Protein AF-0000000076540277 (afdb_homodimer)

Sequence (190 aa):
MCHLIPFIFDKIHKQYFSSHFLFQVKIKLPNTNPSEIKIDIQEMILDLRTPDKKLLITLPHPVECNSAKAFYILETETLEVTTTLKRELDFINFFMCHLIPFIFDKIHK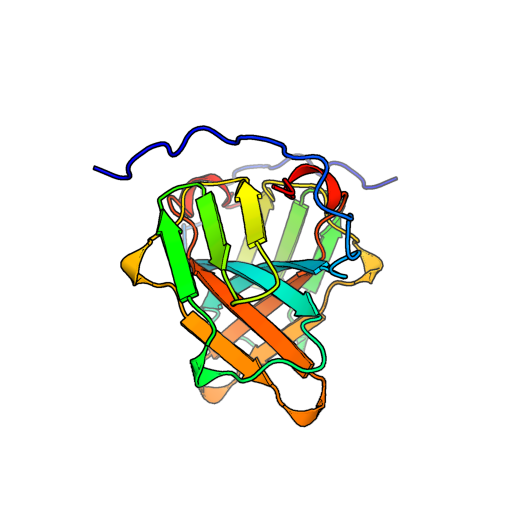QYFSSHFLFQVKIKLPNTNPSEIKIDIQEMILDLRTPDKKLLITLPHPVECNSAKAFYILETETLEVTTTLKRELDFINFF

Structure (mmCIF, N/CA/C/O backbone):
data_AF-0000000076540277-model_v1
#
loop_
_entity.id
_entity.type
_entity.pdbx_description
1 polymer 'PIH1D1/2/3 CS-like domain-containing protein'
#
loop_
_atom_site.group_PDB
_atom_site.id
_atom_site.type_symbol
_atom_site.label_atom_id
_atom_site.label_alt_id
_atom_site.label_comp_id
_atom_site.label_asym_id
_atom_site.label_entity_id
_atom_site.label_seq_id
_atom_site.pdbx_PDB_ins_code
_atom_site.Cartn_x
_atom_site.Cartn_y
_atom_site.Cartn_z
_atom_site.occupancy
_atom_site.B_iso_or_equiv
_atom_site.auth_seq_id
_atom_site.auth_comp_id
_atom_site.auth_asym_id
_atom_site.auth_atom_id
_atom_site.pdbx_PDB_model_num
ATOM 1 N N . MET A 1 1 ? -19.125 14.219 -5.656 1 25.14 1 MET A N 1
ATOM 2 C CA . MET A 1 1 ? -18.156 15.023 -6.406 1 25.14 1 MET A CA 1
ATOM 3 C C . MET A 1 1 ? -16.984 15.422 -5.527 1 25.14 1 MET A C 1
ATOM 5 O O . MET A 1 1 ? -17.172 15.938 -4.422 1 25.14 1 MET A O 1
ATOM 9 N N . CYS A 1 2 ? -15.945 14.578 -5.758 1 32.12 2 CYS A N 1
ATOM 10 C CA . CYS A 1 2 ? -14.703 14.789 -5.023 1 32.12 2 CYS A CA 1
ATOM 11 C C . CYS A 1 2 ? -14.117 16.156 -5.324 1 32.12 2 CYS A C 1
ATOM 13 O O . CYS A 1 2 ? -14 16.547 -6.488 1 32.12 2 CYS A O 1
ATOM 15 N N . HIS A 1 3 ? -14.43 17.234 -4.629 1 33.19 3 HIS A N 1
ATOM 16 C CA . HIS A 1 3 ? -14.062 18.641 -4.75 1 33.19 3 HIS A CA 1
ATOM 17 C C . HIS A 1 3 ? -12.547 18.797 -4.809 1 33.19 3 HIS A C 1
ATOM 19 O O . HIS A 1 3 ? -11.812 18.141 -4.066 1 33.19 3 HIS A O 1
ATOM 25 N N . LEU A 1 4 ? -12.008 19.391 -5.93 1 31.44 4 LEU A N 1
ATOM 26 C CA . LEU A 1 4 ? -10.617 19.719 -6.242 1 31.44 4 LEU A CA 1
ATOM 27 C C . LEU A 1 4 ? -10.125 20.875 -5.383 1 31.44 4 LEU A C 1
ATOM 29 O O . LEU A 1 4 ? -10.719 21.969 -5.395 1 31.44 4 LEU A O 1
ATOM 33 N N . ILE A 1 5 ? -9.828 20.859 -4.289 1 35.31 5 ILE A N 1
ATOM 34 C CA . ILE A 1 5 ? -9.297 21.969 -3.521 1 35.31 5 ILE A CA 1
ATOM 35 C C . ILE A 1 5 ? -7.992 22.453 -4.145 1 35.31 5 ILE A C 1
ATOM 37 O O . ILE A 1 5 ? -7.117 21.641 -4.465 1 35.31 5 ILE A O 1
ATOM 41 N N . PRO A 1 6 ? -7.93 23.734 -4.629 1 35.78 6 PRO A N 1
ATOM 42 C CA . PRO A 1 6 ? -6.719 24.406 -5.117 1 35.78 6 PRO A CA 1
ATOM 43 C C . PRO A 1 6 ? -5.559 24.312 -4.129 1 35.78 6 PRO A C 1
ATOM 45 O O . PRO A 1 6 ? -5.766 24.422 -2.918 1 35.78 6 PRO A O 1
ATOM 48 N N . PHE A 1 7 ? -4.543 23.688 -4.539 1 34.88 7 PHE A N 1
ATOM 49 C CA . PHE A 1 7 ? -3.322 23.375 -3.807 1 34.88 7 PHE A CA 1
ATOM 50 C C . PHE A 1 7 ? -2.537 24.656 -3.512 1 34.88 7 PHE A C 1
ATOM 52 O O . PHE A 1 7 ? -2.111 25.359 -4.434 1 34.88 7 PHE A O 1
ATOM 59 N N . ILE A 1 8 ? -3.02 25.594 -2.805 1 34.97 8 ILE A N 1
ATOM 60 C CA . ILE A 1 8 ? -2.123 26.672 -2.408 1 34.97 8 ILE A CA 1
ATOM 61 C C . ILE A 1 8 ? -0.894 26.094 -1.71 1 34.97 8 ILE A C 1
ATOM 63 O O . ILE A 1 8 ? -1.011 25.453 -0.663 1 34.97 8 ILE A O 1
ATOM 67 N N . PHE A 1 9 ? 0.167 25.891 -2.488 1 37.38 9 PHE A N 1
ATOM 68 C CA . PHE A 1 9 ? 1.508 25.531 -2.043 1 37.38 9 PHE A CA 1
ATOM 69 C C . PHE A 1 9 ? 2.018 26.531 -1.003 1 37.38 9 PHE A C 1
ATOM 71 O O . PHE A 1 9 ? 2.539 27.594 -1.352 1 37.38 9 PHE A O 1
ATOM 78 N N . ASP A 1 10 ? 1.232 27.062 -0.129 1 36.84 10 ASP A N 1
ATOM 79 C CA . ASP A 1 10 ? 1.96 27.953 0.771 1 36.84 10 ASP A CA 1
ATOM 80 C C . ASP A 1 10 ? 3.219 27.281 1.312 1 36.84 10 ASP A C 1
ATOM 82 O O . ASP A 1 10 ? 3.262 26.047 1.452 1 36.84 10 ASP A O 1
ATOM 86 N N . LYS A 1 11 ? 4.395 27.922 1.159 1 37.25 11 LYS A N 1
ATOM 87 C CA . LYS A 1 11 ? 5.73 27.719 1.719 1 37.25 11 LYS A CA 1
ATOM 88 C C . LYS A 1 11 ? 5.652 27.094 3.104 1 37.25 11 LYS A C 1
ATOM 90 O O . LYS A 1 11 ? 5.695 27.781 4.117 1 37.25 11 LYS A O 1
ATOM 95 N N . ILE A 1 12 ? 4.508 26.625 3.457 1 41.4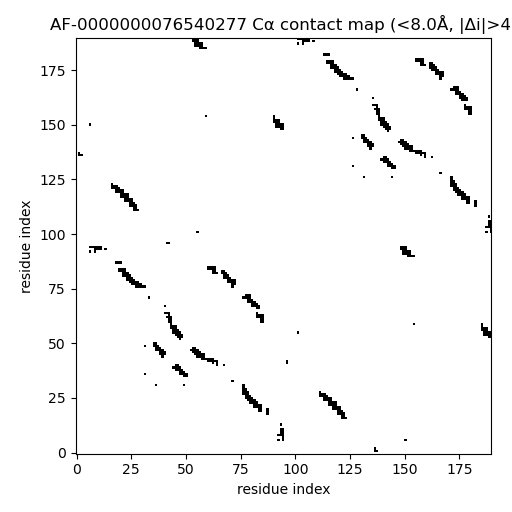7 12 ILE A N 1
ATOM 96 C CA . ILE A 1 12 ? 4.508 26.188 4.848 1 41.47 12 ILE A CA 1
ATOM 97 C C . ILE A 1 12 ? 5.738 25.312 5.113 1 41.47 12 ILE A C 1
ATOM 99 O O . ILE A 1 12 ? 6.215 24.609 4.223 1 41.47 12 ILE A O 1
ATOM 103 N N . HIS A 1 13 ? 6.477 25.828 6.07 1 44.38 13 HIS A N 1
ATOM 104 C CA . HIS A 1 13 ? 7.594 25.156 6.727 1 44.38 13 HIS A CA 1
ATOM 105 C C . HIS A 1 13 ? 7.465 23.641 6.617 1 44.38 13 HIS A C 1
ATOM 107 O O . HIS A 1 13 ? 6.391 23.094 6.867 1 44.38 13 HIS A O 1
ATOM 113 N N . LYS A 1 14 ? 8 23.047 5.523 1 46.25 14 LYS A N 1
ATOM 114 C CA . LYS A 1 14 ? 8.297 21.641 5.234 1 46.25 14 LYS A CA 1
ATOM 115 C C . LYS A 1 14 ? 8.406 20.828 6.523 1 46.25 14 LYS A C 1
ATOM 117 O O . LYS A 1 14 ? 9.492 20.719 7.102 1 46.25 14 LYS A O 1
ATOM 122 N N . GLN A 1 15 ? 7.781 21.312 7.621 1 49.16 15 GLN A N 1
ATOM 123 C CA . GLN A 1 15 ? 7.973 20.297 8.664 1 49.16 15 GLN A CA 1
ATOM 124 C C . GLN A 1 15 ? 7.926 18.891 8.086 1 49.16 15 GLN A C 1
ATOM 126 O O . GLN A 1 15 ? 6.984 18.547 7.375 1 49.16 15 GLN A O 1
ATOM 131 N N . TYR A 1 16 ? 9.109 18.547 7.625 1 55.44 16 TYR A N 1
ATOM 132 C CA . TYR A 1 16 ? 9.5 17.297 6.984 1 55.44 16 TYR A CA 1
ATOM 133 C C . TYR A 1 16 ? 8.68 16.141 7.52 1 55.44 16 TYR A C 1
ATOM 135 O O . TYR A 1 16 ? 8.773 15.789 8.703 1 55.44 16 TYR A O 1
ATOM 143 N N . PHE A 1 17 ? 7.414 16.156 7.223 1 69.38 17 PHE A N 1
ATOM 144 C CA . PHE A 1 17 ? 6.734 14.914 7.543 1 69.38 17 PHE A CA 1
ATOM 145 C C . PHE A 1 17 ? 7.441 13.734 6.887 1 69.38 17 PHE A C 1
ATOM 147 O O . PHE A 1 17 ? 7.738 13.766 5.691 1 69.38 17 PHE A O 1
ATOM 154 N N . SER A 1 18 ? 8.164 13.109 7.832 1 84 18 SER A N 1
ATOM 155 C CA . SER A 1 18 ? 8.648 11.852 7.281 1 84 18 SER A CA 1
ATOM 156 C C . SER A 1 18 ? 7.496 10.938 6.883 1 84 18 SER A C 1
ATOM 158 O O . SER A 1 18 ? 6.586 10.695 7.68 1 84 18 SER A O 1
ATOM 160 N N . SER A 1 19 ? 7.426 10.695 5.617 1 88.38 19 SER A N 1
ATOM 161 C CA . SER A 1 19 ? 6.371 9.828 5.113 1 88.38 19 SER A CA 1
ATOM 162 C C . SER A 1 19 ? 6.949 8.641 4.355 1 88.38 19 SER A C 1
ATOM 164 O O . SER A 1 19 ? 8 8.75 3.723 1 88.38 19 SER A O 1
ATOM 166 N N . HIS A 1 20 ? 6.266 7.508 4.508 1 91.75 20 HIS A N 1
ATOM 167 C CA . HIS A 1 20 ? 6.52 6.305 3.723 1 91.75 20 HIS A CA 1
ATOM 168 C C . HIS A 1 20 ? 5.27 5.859 2.975 1 91.75 20 HIS A C 1
ATOM 170 O O . HIS A 1 20 ? 4.164 5.887 3.525 1 91.75 20 HIS A O 1
ATOM 176 N N . PHE A 1 21 ? 5.438 5.613 1.728 1 93.44 21 PHE A N 1
ATOM 177 C CA . PHE A 1 21 ? 4.352 5.113 0.892 1 93.44 21 PHE A CA 1
ATOM 178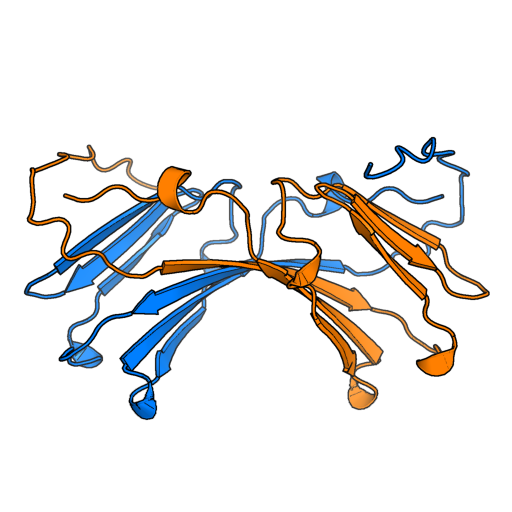 C C . PHE A 1 21 ? 4.539 3.631 0.592 1 93.44 21 PHE A C 1
ATOM 180 O O . PHE A 1 21 ? 5.598 3.219 0.11 1 93.44 21 PHE A O 1
ATOM 187 N N . LEU A 1 22 ? 3.564 2.873 0.903 1 94.88 22 LEU A N 1
ATOM 188 C CA . LEU A 1 22 ? 3.658 1.423 0.767 1 94.88 22 LEU A CA 1
ATOM 189 C C . LEU A 1 22 ? 2.594 0.898 -0.192 1 94.88 22 LEU A C 1
ATOM 191 O O . LEU A 1 22 ? 1.472 1.408 -0.221 1 94.88 22 LEU A O 1
ATOM 195 N N . PHE A 1 23 ? 2.984 0.001 -0.945 1 93.69 23 PHE A N 1
ATOM 196 C CA . PHE A 1 23 ? 2.096 -0.781 -1.797 1 93.69 23 PHE A CA 1
ATOM 197 C C . PHE A 1 23 ? 1.944 -2.201 -1.263 1 93.69 23 PHE A C 1
ATOM 199 O O . PHE A 1 23 ? 2.938 -2.857 -0.942 1 93.69 23 PHE A O 1
ATOM 206 N N . GLN A 1 24 ? 0.709 -2.584 -1.092 1 95.56 24 GLN A N 1
ATOM 207 C CA . GLN A 1 24 ? 0.427 -3.92 -0.574 1 95.56 24 GLN A CA 1
ATOM 208 C C . GLN A 1 24 ? -0.518 -4.68 -1.499 1 95.56 24 GLN A C 1
ATOM 210 O O . GLN A 1 24 ? -1.481 -4.109 -2.016 1 95.56 24 GLN A O 1
ATOM 215 N N . VAL A 1 25 ? -0.232 -5.949 -1.678 1 94.69 25 VAL A N 1
ATOM 216 C CA . VAL A 1 25 ? -1.124 -6.836 -2.416 1 94.69 25 VAL A CA 1
ATOM 217 C C . VAL A 1 25 ? -1.563 -7.992 -1.518 1 94.69 25 VAL A C 1
ATOM 219 O O . VAL A 1 25 ? -0.738 -8.609 -0.839 1 94.69 25 VAL A O 1
ATOM 222 N N . LYS A 1 26 ? -2.791 -8.211 -1.479 1 94.31 26 LYS A N 1
ATOM 223 C CA . LYS A 1 26 ? -3.365 -9.398 -0.858 1 94.31 26 LYS A CA 1
ATOM 224 C C . LYS A 1 26 ? -3.91 -10.359 -1.911 1 94.31 26 LYS A C 1
ATOM 226 O O . LYS A 1 26 ? -4.781 -9.992 -2.703 1 94.31 26 LYS A O 1
ATOM 231 N N . ILE A 1 27 ? -3.412 -11.555 -1.835 1 93.56 27 ILE A N 1
ATOM 232 C CA . ILE A 1 27 ? -3.775 -12.539 -2.848 1 93.56 27 ILE A CA 1
ATOM 233 C C . ILE A 1 27 ? -4.34 -13.789 -2.172 1 93.56 27 ILE A C 1
ATOM 235 O O . ILE A 1 27 ? -3.68 -14.398 -1.329 1 93.56 27 ILE A O 1
ATOM 239 N N . LYS A 1 28 ? -5.566 -14.148 -2.582 1 92.62 28 LYS A N 1
ATOM 240 C CA . LYS A 1 28 ? -6.117 -15.422 -2.125 1 92.62 28 LYS A CA 1
ATOM 241 C C . LYS A 1 28 ? -5.422 -16.594 -2.803 1 92.62 28 LYS A C 1
ATOM 243 O O . LYS A 1 28 ? -5.418 -16.703 -4.031 1 92.62 28 LYS A O 1
ATOM 248 N N . LEU A 1 29 ? -4.754 -17.453 -2 1 92.31 29 LEU A N 1
ATOM 249 C CA . LEU A 1 29 ? -4.059 -18.641 -2.48 1 92.31 29 LEU A CA 1
ATOM 250 C C . LEU A 1 29 ? -4.461 -19.859 -1.674 1 92.31 29 LEU A C 1
ATOM 252 O O . LEU A 1 29 ? -3.652 -20.406 -0.924 1 92.31 29 LEU A O 1
ATOM 256 N N . PRO A 1 30 ? -5.699 -20.312 -1.96 1 92.62 30 PRO A N 1
ATOM 257 C CA . PRO A 1 30 ? -6.145 -21.484 -1.182 1 92.62 30 PRO A CA 1
ATOM 258 C C . PRO A 1 30 ? -5.375 -22.75 -1.524 1 92.62 30 PRO A C 1
ATOM 260 O O . PRO A 1 30 ? -4.867 -22.891 -2.641 1 92.62 30 PRO A O 1
ATOM 263 N N . ASN A 1 31 ? -5.348 -23.641 -0.519 1 92 31 ASN A N 1
ATOM 264 C CA . ASN A 1 31 ? -4.77 -24.953 -0.719 1 92 31 ASN A CA 1
ATOM 265 C C . ASN A 1 31 ? -3.316 -24.875 -1.172 1 92 31 ASN A C 1
ATOM 267 O O . ASN A 1 31 ? -2.906 -25.578 -2.098 1 92 31 ASN A O 1
ATOM 271 N N . THR A 1 32 ? -2.637 -23.922 -0.593 1 93 32 THR A N 1
ATOM 272 C CA . THR A 1 32 ? -1.249 -23.703 -0.99 1 93 32 THR A CA 1
ATOM 273 C C . THR A 1 32 ? -0.308 -23.938 0.187 1 93 32 THR A C 1
ATOM 275 O O . THR A 1 32 ? -0.588 -23.516 1.309 1 93 32 THR A O 1
ATOM 278 N N . ASN A 1 33 ? 0.734 -24.703 -0.072 1 95.12 33 ASN A N 1
ATOM 279 C CA . ASN A 1 33 ? 1.84 -24.844 0.87 1 95.12 33 ASN A CA 1
ATOM 280 C C . ASN A 1 33 ? 2.787 -23.656 0.805 1 95.12 33 ASN A C 1
ATOM 282 O O . ASN A 1 33 ? 3.412 -23.406 -0.227 1 95.12 33 ASN A O 1
ATOM 286 N N . PRO A 1 34 ? 2.889 -22.953 1.955 1 95.81 34 PRO A N 1
ATOM 287 C CA . PRO A 1 34 ? 3.713 -21.734 1.949 1 95.81 34 PRO A CA 1
ATOM 288 C C . PRO A 1 34 ? 5.148 -22 1.499 1 95.81 34 PRO A C 1
ATOM 290 O O . PRO A 1 34 ? 5.785 -21.125 0.902 1 95.81 34 PRO A O 1
ATOM 293 N N . SER A 1 35 ? 5.664 -23.188 1.721 1 95.88 35 SER A N 1
ATOM 294 C CA . SER A 1 35 ? 7.047 -23.5 1.37 1 95.88 35 SER A CA 1
ATOM 295 C C . SER A 1 35 ? 7.223 -23.609 -0.141 1 95.88 35 SER A C 1
ATOM 297 O O . SER A 1 35 ? 8.352 -23.609 -0.641 1 95.88 35 SER A O 1
ATOM 299 N N . GLU A 1 36 ? 6.156 -23.641 -0.853 1 96.31 36 GLU A N 1
ATOM 300 C CA . GLU A 1 36 ? 6.227 -23.812 -2.301 1 96.31 36 GLU A CA 1
ATOM 301 C C . GLU A 1 36 ? 6.027 -22.484 -3.025 1 96.31 36 GLU A C 1
ATOM 303 O O . GLU A 1 36 ? 6.039 -22.438 -4.258 1 96.31 36 GLU A O 1
ATOM 308 N N . ILE A 1 37 ? 5.855 -21.516 -2.266 1 96 37 ILE A N 1
ATOM 309 C CA . ILE A 1 37 ? 5.617 -20.203 -2.865 1 96 37 ILE A CA 1
ATOM 310 C C . ILE A 1 37 ? 6.949 -19.547 -3.225 1 96 37 ILE A C 1
ATOM 312 O O . ILE A 1 37 ? 7.84 -19.438 -2.381 1 96 37 ILE A O 1
ATOM 316 N N . LYS A 1 38 ? 7.102 -19.141 -4.512 1 95.81 38 LYS A N 1
ATOM 317 C CA . LYS A 1 38 ? 8.227 -18.344 -4.992 1 95.81 38 LYS A CA 1
ATOM 318 C C . LYS A 1 38 ? 7.758 -16.953 -5.43 1 95.81 38 LYS A C 1
ATOM 320 O O . LYS A 1 38 ? 6.762 -16.828 -6.145 1 95.81 38 LYS A O 1
ATOM 325 N N . ILE A 1 39 ? 8.523 -16.016 -4.883 1 94.75 39 ILE A N 1
ATOM 326 C CA . ILE A 1 39 ? 8.18 -14.648 -5.223 1 94.75 39 ILE A CA 1
ATOM 327 C C . ILE A 1 39 ? 9.43 -13.906 -5.707 1 94.75 39 ILE A C 1
ATOM 329 O O . ILE A 1 39 ? 10.508 -14.062 -5.133 1 94.75 39 ILE A O 1
ATOM 333 N N . ASP A 1 40 ? 9.25 -13.203 -6.812 1 94.81 40 ASP A N 1
ATOM 334 C CA . ASP A 1 40 ? 10.266 -12.297 -7.324 1 94.81 40 ASP A CA 1
ATOM 335 C C . ASP A 1 40 ? 9.695 -10.898 -7.555 1 94.81 40 ASP A C 1
ATOM 337 O O . ASP A 1 40 ? 8.664 -10.742 -8.211 1 94.81 40 ASP A O 1
ATOM 341 N N . ILE A 1 41 ? 10.297 -9.977 -6.891 1 94.19 41 ILE A N 1
ATOM 342 C CA . ILE A 1 41 ? 9.875 -8.594 -7.059 1 94.19 41 ILE A CA 1
ATOM 343 C C . ILE A 1 41 ? 10.977 -7.793 -7.742 1 94.19 41 ILE A C 1
ATOM 345 O O . ILE A 1 41 ? 12.117 -7.766 -7.266 1 94.19 41 ILE A O 1
ATOM 349 N N . GLN A 1 42 ? 10.695 -7.262 -8.789 1 92.56 42 GLN A N 1
ATOM 350 C CA . GLN A 1 42 ? 11.539 -6.305 -9.5 1 92.56 42 GLN A CA 1
ATOM 351 C C . GLN A 1 42 ? 10.953 -4.898 -9.445 1 92.56 42 GLN A C 1
ATOM 353 O O . GLN A 1 42 ? 9.945 -4.668 -8.766 1 92.56 42 GLN A O 1
ATOM 358 N N . GLU A 1 43 ? 11.531 -3.938 -10.039 1 90.94 43 GLU A N 1
ATOM 359 C CA . GLU A 1 43 ? 11.148 -2.541 -9.867 1 90.94 43 GLU A CA 1
ATOM 360 C C . GLU A 1 43 ? 9.656 -2.346 -10.117 1 90.94 43 GLU A C 1
ATOM 362 O O . GLU A 1 43 ? 8.969 -1.69 -9.336 1 90.94 43 GLU A O 1
ATOM 367 N N . MET A 1 44 ? 9.102 -2.959 -11.141 1 92.25 44 MET A N 1
ATOM 368 C CA . MET A 1 44 ? 7.688 -2.723 -11.438 1 92.25 44 MET A CA 1
ATOM 369 C C . MET A 1 44 ? 6.961 -4.035 -11.711 1 92.25 44 MET A C 1
ATOM 371 O O . MET A 1 44 ? 5.898 -4.039 -12.336 1 92.25 44 MET A O 1
ATOM 375 N N . ILE A 1 45 ? 7.512 -5.145 -11.203 1 92.44 45 ILE A N 1
ATOM 376 C CA . ILE A 1 45 ? 6.914 -6.445 -11.484 1 92.44 45 ILE A CA 1
ATOM 377 C C . ILE A 1 45 ? 6.934 -7.305 -10.219 1 92.44 45 ILE A C 1
ATOM 379 O O . ILE A 1 45 ? 7.949 -7.375 -9.523 1 92.44 45 ILE A O 1
ATOM 383 N N . LEU A 1 46 ? 5.805 -7.883 -9.938 1 93.12 46 LEU A N 1
ATOM 384 C CA . LEU A 1 46 ? 5.711 -8.961 -8.961 1 93.12 46 LEU A CA 1
ATOM 385 C C . LEU A 1 46 ? 5.371 -10.281 -9.633 1 93.12 46 LEU A C 1
ATOM 387 O O . LEU A 1 46 ? 4.32 -10.414 -10.266 1 93.12 46 LEU A O 1
ATOM 391 N N . ASP A 1 47 ? 6.336 -11.148 -9.562 1 93.31 47 ASP A N 1
ATOM 392 C CA . ASP A 1 47 ? 6.176 -12.484 -10.125 1 93.31 47 ASP A CA 1
ATOM 393 C C . ASP A 1 47 ? 5.969 -13.523 -9.023 1 93.31 47 ASP A C 1
ATOM 395 O O . ASP A 1 47 ? 6.871 -13.781 -8.227 1 93.31 47 ASP A O 1
ATOM 399 N N . LEU A 1 48 ? 4.812 -14.156 -9 1 93.25 48 LEU A N 1
ATOM 400 C CA . LEU A 1 48 ? 4.445 -15.172 -8.016 1 93.25 48 LEU A CA 1
ATOM 401 C C . LEU A 1 48 ? 4.254 -16.531 -8.68 1 93.25 48 LEU A C 1
ATOM 403 O O . LEU A 1 48 ? 3.527 -16.641 -9.672 1 93.25 48 LEU A O 1
ATOM 407 N N . ARG A 1 49 ? 4.945 -17.531 -8.031 1 92.12 49 ARG A N 1
ATOM 408 C CA . ARG A 1 49 ? 4.859 -18.875 -8.602 1 92.12 49 ARG A CA 1
ATOM 409 C C . ARG A 1 49 ? 4.613 -19.922 -7.52 1 92.12 49 ARG A C 1
ATOM 411 O O . ARG A 1 49 ? 5.188 -19.828 -6.434 1 92.12 49 ARG A O 1
ATOM 418 N N . THR A 1 50 ? 3.68 -20.766 -7.758 1 91.5 50 THR A N 1
ATOM 419 C CA . THR A 1 50 ? 3.473 -22.047 -7.07 1 91.5 50 THR A CA 1
ATOM 420 C C . THR A 1 50 ? 3.449 -23.203 -8.07 1 91.5 50 THR A C 1
ATOM 422 O O . THR A 1 50 ? 3.41 -22.969 -9.281 1 91.5 50 THR A O 1
ATOM 425 N N . PRO A 1 51 ? 3.613 -24.375 -7.547 1 91 51 PRO A N 1
ATOM 426 C CA . PRO A 1 51 ? 3.613 -25.5 -8.492 1 91 51 PRO A CA 1
ATOM 427 C C . PRO A 1 51 ? 2.408 -25.484 -9.43 1 91 51 PRO A C 1
ATOM 429 O O . PRO A 1 51 ? 2.537 -25.797 -10.609 1 91 51 PRO A O 1
ATOM 432 N N . ASP A 1 52 ? 1.302 -24.891 -9.039 1 84.88 52 ASP A N 1
ATOM 433 C CA . ASP A 1 52 ? 0.082 -24.984 -9.836 1 84.88 52 ASP A CA 1
ATOM 434 C C . ASP A 1 52 ? -0.336 -23.609 -10.352 1 84.88 52 ASP A C 1
ATOM 436 O O . ASP A 1 52 ? -1.213 -23.5 -11.211 1 84.88 52 ASP A O 1
ATOM 440 N N . LYS A 1 53 ? 0.264 -22.641 -9.781 1 83.81 53 LYS A N 1
ATOM 441 C CA . LYS A 1 53 ? -0.225 -21.312 -10.094 1 83.81 53 LYS A CA 1
ATOM 442 C C . LYS A 1 53 ? 0.929 -20.359 -10.414 1 83.81 53 LYS A C 1
ATOM 444 O O . LYS A 1 53 ? 1.984 -20.422 -9.781 1 83.81 53 LYS A O 1
ATOM 449 N N . LYS A 1 54 ? 0.686 -19.484 -11.484 1 87.94 54 LYS A N 1
ATOM 450 C CA . LYS A 1 54 ? 1.606 -18.406 -11.812 1 87.94 54 LYS A CA 1
ATOM 451 C C . LYS A 1 54 ? 0.861 -17.078 -11.984 1 87.94 54 LYS A C 1
ATOM 453 O O . LYS A 1 54 ? -0.157 -17.031 -12.68 1 87.94 54 LYS A O 1
ATOM 458 N N . LEU A 1 55 ? 1.41 -16.125 -11.242 1 87.75 55 LEU A N 1
ATOM 459 C CA . LEU A 1 55 ? 0.802 -14.805 -11.289 1 87.75 55 LEU A CA 1
ATOM 460 C C . LEU A 1 55 ? 1.859 -13.734 -11.531 1 87.75 55 LEU A C 1
ATOM 462 O O . LEU A 1 55 ? 2.902 -13.727 -10.875 1 87.75 55 LEU A O 1
ATOM 466 N N . LEU A 1 56 ? 1.586 -12.914 -12.609 1 90.81 56 LEU A N 1
ATOM 467 C CA . LEU A 1 56 ? 2.424 -11.75 -12.875 1 90.81 56 LEU A CA 1
ATOM 468 C C . LEU A 1 56 ? 1.632 -10.461 -12.688 1 90.81 56 LEU A C 1
ATOM 470 O O . LEU A 1 56 ? 0.606 -10.258 -13.344 1 90.81 56 LEU A O 1
ATOM 474 N N . ILE A 1 57 ? 2.148 -9.602 -11.797 1 90.06 57 ILE A N 1
ATOM 475 C CA . ILE A 1 57 ? 1.479 -8.336 -11.516 1 90.06 57 ILE A CA 1
ATOM 476 C C . ILE A 1 57 ? 2.385 -7.172 -11.914 1 90.06 57 ILE A C 1
ATOM 478 O O . ILE A 1 57 ? 3.568 -7.156 -11.57 1 90.06 57 ILE A O 1
ATOM 482 N N . THR A 1 58 ? 1.845 -6.25 -12.633 1 90.81 58 THR A N 1
ATOM 483 C CA . THR A 1 58 ? 2.545 -5.008 -12.938 1 90.81 58 THR A CA 1
ATOM 484 C C . THR A 1 58 ? 2.23 -3.941 -11.891 1 90.81 58 THR A C 1
ATOM 486 O O . THR A 1 58 ? 1.076 -3.535 -11.742 1 90.81 58 THR A O 1
ATOM 489 N N . LEU A 1 59 ? 3.217 -3.492 -11.211 1 89.19 59 LEU A N 1
ATOM 490 C CA . LEU A 1 59 ? 3.045 -2.449 -10.211 1 89.19 59 LEU A CA 1
ATOM 491 C C . LEU A 1 59 ? 2.963 -1.073 -10.859 1 89.19 59 LEU A C 1
ATOM 493 O O . LEU A 1 59 ? 3.674 -0.796 -11.828 1 89.19 59 LEU A O 1
ATOM 497 N N . PRO A 1 60 ? 2.15 -0.3 -10.266 1 85.75 60 PRO A N 1
ATOM 498 C CA . PRO A 1 60 ? 1.918 1.004 -10.891 1 85.75 60 PRO A CA 1
ATOM 499 C C . PRO A 1 60 ? 3.1 1.956 -10.734 1 85.75 60 PRO A C 1
ATOM 501 O O . PRO A 1 60 ? 3.238 2.912 -11.5 1 85.75 60 PRO A O 1
ATOM 504 N N . HIS A 1 61 ? 3.895 1.791 -9.719 1 88.81 61 HIS A N 1
ATOM 505 C CA . HIS A 1 61 ? 5.066 2.611 -9.438 1 88.81 61 HIS A CA 1
ATOM 506 C C . HIS A 1 61 ? 6.27 1.747 -9.078 1 88.81 61 HIS A C 1
ATOM 508 O O . HIS A 1 61 ? 6.113 0.64 -8.562 1 88.81 61 HIS A O 1
ATOM 514 N N . PRO A 1 62 ? 7.461 2.352 -9.391 1 91.81 62 PRO A N 1
ATOM 515 C CA . PRO A 1 62 ? 8.656 1.626 -8.938 1 91.81 62 PRO A CA 1
ATOM 516 C C . PRO A 1 62 ? 8.695 1.436 -7.426 1 91.81 62 PRO A C 1
ATOM 518 O O . PRO A 1 62 ? 8.297 2.332 -6.676 1 91.81 62 PRO A O 1
ATOM 521 N N . VAL A 1 63 ? 9.211 0.269 -7.059 1 93.5 63 VAL A N 1
ATOM 522 C CA . VAL A 1 63 ? 9.281 -0.04 -5.637 1 93.5 63 VAL A CA 1
ATOM 523 C C . VAL A 1 63 ? 10.727 -0.334 -5.238 1 93.5 63 VAL A C 1
ATOM 525 O O . VAL A 1 63 ? 11.586 -0.53 -6.102 1 93.5 63 VAL A O 1
ATOM 528 N N . GLU A 1 64 ? 10.992 -0.158 -3.967 1 93.56 64 GLU A N 1
ATOM 529 C CA . GLU A 1 64 ? 12.25 -0.638 -3.402 1 93.56 64 GLU A CA 1
ATOM 530 C C . GLU A 1 64 ? 12.258 -2.158 -3.277 1 93.56 64 GLU A C 1
ATOM 532 O O . GLU A 1 64 ? 11.656 -2.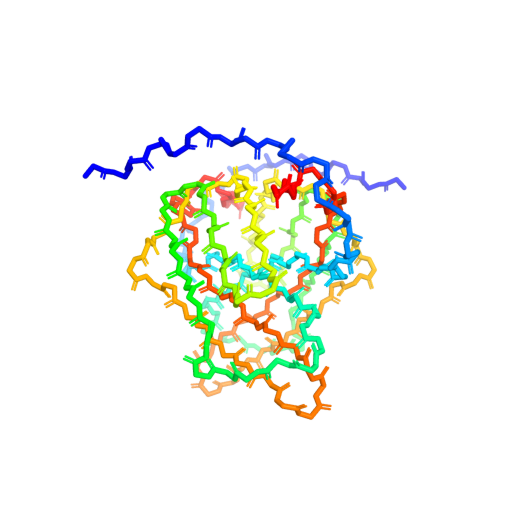713 -2.352 1 93.56 64 GLU A O 1
ATOM 537 N N . CYS A 1 65 ? 12.938 -2.846 -4.098 1 89.94 65 CYS A N 1
ATOM 538 C CA . CYS A 1 65 ? 12.875 -4.301 -4.191 1 89.94 65 CYS A CA 1
ATOM 539 C C . CYS A 1 65 ? 13.352 -4.949 -2.9 1 89.94 65 CYS A C 1
ATOM 541 O O . CYS A 1 65 ? 12.867 -6.016 -2.52 1 89.94 65 CYS A O 1
ATOM 543 N N . ASN A 1 66 ? 14.258 -4.273 -2.232 1 92.69 66 ASN A N 1
ATOM 544 C CA . ASN A 1 66 ? 14.828 -4.852 -1.023 1 92.69 66 ASN A CA 1
ATOM 545 C C . ASN A 1 66 ? 13.953 -4.594 0.197 1 92.69 66 ASN A C 1
ATOM 547 O O . ASN A 1 66 ? 14.242 -5.086 1.29 1 92.69 66 ASN A O 1
ATOM 551 N N . SER A 1 67 ? 12.867 -3.92 0.041 1 93.31 67 SER A N 1
ATOM 552 C CA . SER A 1 67 ? 11.977 -3.619 1.156 1 93.31 67 SER A CA 1
ATOM 553 C C . SER A 1 67 ? 10.812 -4.609 1.221 1 93.31 67 SER A C 1
ATOM 555 O O . SER A 1 67 ? 10.031 -4.594 2.174 1 93.31 67 SER A O 1
ATOM 557 N N . ALA A 1 68 ? 10.711 -5.445 0.233 1 93.81 68 ALA A N 1
ATOM 558 C CA . ALA A 1 68 ? 9.539 -6.305 0.088 1 93.81 68 ALA A CA 1
ATOM 559 C C . ALA A 1 68 ? 9.43 -7.285 1.252 1 93.81 68 ALA A C 1
ATOM 561 O O . ALA A 1 68 ? 10.43 -7.895 1.651 1 93.81 68 ALA A O 1
ATOM 562 N N . LYS A 1 69 ? 8.297 -7.316 1.804 1 95.94 69 LYS A N 1
ATOM 563 C CA . LYS A 1 69 ? 7.91 -8.289 2.824 1 95.94 69 LYS A CA 1
ATOM 564 C C . LYS A 1 69 ? 6.68 -9.078 2.395 1 95.94 69 LYS A C 1
ATOM 566 O O . LYS A 1 69 ? 5.73 -8.516 1.844 1 95.94 69 LYS A O 1
ATOM 571 N N . ALA A 1 70 ? 6.777 -10.453 2.617 1 96.12 70 ALA A N 1
ATOM 572 C CA . ALA A 1 70 ? 5.652 -11.305 2.25 1 96.12 70 ALA A CA 1
ATOM 573 C C . ALA A 1 70 ? 5.336 -12.305 3.361 1 96.12 70 ALA A C 1
ATOM 575 O O . ALA A 1 70 ? 6.246 -12.844 3.996 1 96.12 70 ALA A O 1
ATOM 576 N N . PHE A 1 71 ? 4.105 -12.492 3.613 1 96 71 PHE A N 1
ATOM 577 C CA . PHE A 1 71 ? 3.705 -13.539 4.551 1 96 71 PHE A CA 1
ATOM 578 C C . PHE A 1 71 ? 2.402 -14.188 4.109 1 96 71 PHE A C 1
ATOM 580 O O . PHE A 1 71 ? 1.523 -13.523 3.557 1 96 71 PHE A O 1
ATOM 587 N N . TYR A 1 72 ? 2.324 -15.469 4.316 1 96.94 72 TYR A N 1
ATOM 588 C CA . TYR A 1 72 ? 1.118 -16.25 4.051 1 96.94 72 TYR A CA 1
ATOM 589 C C . TYR A 1 72 ? 0.327 -16.484 5.332 1 96.94 72 TYR A C 1
ATOM 591 O O . TYR A 1 72 ? 0.849 -17.047 6.297 1 96.94 72 TYR A O 1
ATOM 599 N N . ILE A 1 73 ? -0.86 -15.992 5.348 1 97.06 73 ILE A N 1
ATOM 600 C CA . ILE A 1 73 ? -1.742 -16.188 6.496 1 97.06 73 ILE A CA 1
ATOM 601 C C . ILE A 1 73 ? -2.582 -17.438 6.297 1 97.06 73 ILE A C 1
ATOM 603 O O . ILE A 1 73 ? -3.518 -17.453 5.496 1 97.06 73 ILE A O 1
ATOM 607 N N . LEU A 1 74 ? -2.264 -18.438 7.047 1 95.94 74 LEU A N 1
ATOM 608 C CA . LEU A 1 74 ? -2.881 -19.75 6.902 1 95.94 74 LEU A CA 1
ATOM 609 C C . LEU A 1 74 ? -4.383 -19.672 7.156 1 95.94 74 LEU A C 1
ATOM 611 O O . LEU A 1 74 ? -5.172 -20.25 6.406 1 95.94 74 LEU A O 1
ATOM 615 N N . GLU A 1 75 ? -4.762 -18.953 8.203 1 96.75 75 GLU A N 1
ATOM 616 C CA . GLU A 1 75 ? -6.16 -18.906 8.625 1 96.75 75 GLU A CA 1
ATOM 617 C C . GLU A 1 75 ? -7.055 -18.391 7.496 1 96.75 75 GLU A C 1
ATOM 619 O O . GLU A 1 75 ? -8.156 -18.906 7.293 1 96.75 75 GLU A O 1
ATOM 624 N N . THR A 1 76 ? -6.625 -17.469 6.789 1 95.56 76 THR A N 1
ATOM 625 C CA . THR A 1 76 ? -7.434 -16.875 5.73 1 95.56 76 THR A CA 1
ATOM 626 C C . THR A 1 76 ? -6.957 -17.344 4.359 1 95.56 76 THR A C 1
ATOM 628 O O . THR A 1 76 ? -7.562 -17.016 3.338 1 95.56 76 THR A O 1
ATOM 631 N N . GLU A 1 77 ? -5.918 -18.125 4.266 1 95.69 77 GLU A N 1
ATOM 632 C CA . GLU A 1 77 ? -5.309 -18.609 3.029 1 95.69 77 GLU A CA 1
ATOM 633 C C . GLU A 1 77 ? -4.984 -17.453 2.094 1 95.69 77 GLU A C 1
ATOM 635 O O . GLU A 1 77 ? -5.324 -17.484 0.909 1 95.69 77 GLU A O 1
ATOM 640 N N . THR A 1 78 ? -4.34 -16.406 2.678 1 96.62 78 THR A N 1
ATOM 641 C CA . THR A 1 78 ? -4.055 -15.18 1.947 1 96.62 78 THR A CA 1
ATOM 642 C C . THR A 1 78 ? -2.566 -14.852 2.004 1 96.62 78 THR A C 1
ATOM 644 O O . THR A 1 78 ? -1.958 -14.883 3.074 1 96.62 78 THR A O 1
ATOM 647 N N . LEU A 1 79 ? -1.996 -14.641 0.796 1 96.31 79 LEU A N 1
ATOM 648 C CA . LEU A 1 79 ? -0.646 -14.094 0.714 1 96.31 79 LEU A CA 1
ATOM 649 C C . LEU A 1 79 ? -0.675 -12.57 0.747 1 96.31 79 LEU A C 1
ATOM 651 O O . LEU A 1 79 ? -1.374 -11.945 -0.051 1 96.31 79 LEU A O 1
ATOM 655 N N . GLU A 1 80 ? 0.007 -11.977 1.676 1 97.12 80 GLU A N 1
ATOM 656 C CA . GLU A 1 80 ? 0.15 -10.523 1.754 1 97.12 80 GLU A CA 1
ATOM 657 C C . GLU A 1 80 ? 1.576 -10.094 1.428 1 97.12 80 GLU A C 1
ATOM 659 O O . GLU A 1 80 ? 2.529 -10.547 2.068 1 97.12 80 GLU A O 1
ATOM 664 N N . VAL A 1 81 ? 1.727 -9.266 0.37 1 96.69 81 VAL A N 1
ATOM 665 C CA . VAL A 1 81 ? 3.025 -8.75 -0.044 1 96.69 81 VAL A CA 1
ATOM 666 C C . VAL A 1 81 ? 3.045 -7.23 0.107 1 96.69 81 VAL A C 1
ATOM 668 O O . VAL A 1 81 ? 2.166 -6.535 -0.41 1 96.69 81 VAL A O 1
ATOM 671 N N . THR A 1 82 ? 4.004 -6.656 0.86 1 96.81 82 THR A N 1
ATOM 672 C CA . THR A 1 82 ? 4.137 -5.219 1.075 1 96.81 82 THR A CA 1
ATOM 673 C C . THR A 1 82 ? 5.492 -4.723 0.579 1 96.81 82 THR A C 1
ATOM 675 O O . THR A 1 82 ? 6.52 -5.363 0.815 1 96.81 82 THR A O 1
ATOM 678 N N . THR A 1 83 ? 5.48 -3.635 -0.199 1 95.31 83 THR A N 1
ATOM 679 C CA . THR A 1 83 ? 6.703 -2.988 -0.663 1 95.31 83 THR A CA 1
ATOM 680 C C . THR A 1 83 ? 6.629 -1.479 -0.457 1 95.31 83 THR A C 1
ATOM 682 O O . THR A 1 83 ? 5.535 -0.911 -0.373 1 95.31 83 THR A O 1
ATOM 685 N N . THR A 1 84 ? 7.719 -0.856 -0.35 1 94.5 84 THR A N 1
ATOM 686 C CA . THR A 1 84 ? 7.789 0.599 -0.271 1 94.5 84 THR A CA 1
ATOM 687 C C . THR A 1 84 ? 7.957 1.208 -1.66 1 94.5 84 THR A C 1
ATOM 689 O O . THR A 1 84 ? 8.664 0.659 -2.504 1 94.5 84 THR A O 1
ATOM 692 N N . LEU A 1 85 ? 7.172 2.275 -1.884 1 91.81 85 LEU A N 1
ATOM 693 C CA . LEU A 1 85 ? 7.324 2.975 -3.154 1 91.81 85 LEU A CA 1
ATOM 694 C C . LEU A 1 85 ? 8.617 3.777 -3.182 1 91.81 85 LEU A C 1
ATOM 696 O O . LEU A 1 85 ? 9.016 4.359 -2.17 1 91.81 85 LEU A O 1
ATOM 700 N N . LYS A 1 86 ? 9 3.791 -4.508 1 85.06 86 LYS A N 1
ATOM 701 C CA . LYS A 1 86 ? 10.125 4.691 -4.73 1 85.06 86 LYS A CA 1
ATOM 702 C C . LYS A 1 86 ? 9.656 6.133 -4.891 1 85.06 86 LYS A C 1
ATOM 704 O O . LYS A 1 86 ? 8.5 6.379 -5.258 1 85.06 86 LYS A O 1
ATOM 709 N N . ARG A 1 87 ? 10.289 7.113 -4.535 1 76.19 87 ARG A N 1
ATOM 710 C CA . ARG A 1 87 ? 10.109 8.539 -4.797 1 76.19 87 ARG A CA 1
ATOM 711 C C . ARG A 1 87 ? 8.914 9.094 -4.02 1 76.19 87 ARG A C 1
ATOM 713 O O . ARG A 1 87 ? 8.031 9.719 -4.602 1 76.19 87 ARG A O 1
ATOM 720 N N . GLU A 1 88 ? 8.898 9.008 -2.967 1 74.12 88 GLU A N 1
ATOM 721 C CA . GLU A 1 88 ? 7.816 9.414 -2.076 1 74.12 88 GLU A CA 1
ATOM 722 C C . GLU A 1 88 ? 7.539 10.914 -2.189 1 74.12 88 GLU A C 1
ATOM 724 O O . GLU A 1 88 ? 6.41 11.359 -1.981 1 74.12 88 GLU A O 1
ATOM 729 N N . LEU A 1 89 ? 8.492 11.602 -2.705 1 69.62 89 LEU A N 1
ATOM 730 C CA . LEU A 1 89 ? 8.383 13.062 -2.723 1 69.62 89 LEU A CA 1
ATOM 731 C C . LEU A 1 89 ? 7.461 13.523 -3.846 1 69.62 89 LEU A C 1
ATOM 733 O O . LEU A 1 89 ? 6.961 14.648 -3.82 1 69.62 89 LEU A O 1
ATOM 737 N N . ASP A 1 90 ? 7.156 12.555 -4.727 1 76.5 90 ASP A N 1
ATOM 738 C CA . ASP A 1 90 ? 6.316 12.922 -5.859 1 76.5 90 ASP A CA 1
ATOM 739 C C . ASP A 1 90 ? 4.855 13.07 -5.438 1 76.5 90 ASP A C 1
ATOM 741 O O . ASP A 1 90 ? 4.062 13.711 -6.133 1 76.5 90 ASP A O 1
ATOM 745 N N . PHE A 1 91 ? 4.59 12.656 -4.293 1 84.5 91 PHE A N 1
ATOM 746 C CA . PHE A 1 91 ? 3.18 12.578 -3.926 1 84.5 91 PHE A CA 1
ATOM 747 C C . PHE A 1 91 ? 2.807 13.719 -2.98 1 84.5 91 PHE A C 1
ATOM 749 O O . PHE A 1 91 ? 1.624 14.023 -2.805 1 84.5 91 PHE A O 1
ATOM 756 N N . ILE A 1 92 ? 3.787 14.32 -2.393 1 79.75 92 ILE A N 1
ATOM 757 C CA . ILE A 1 92 ? 3.51 15.164 -1.235 1 79.75 92 ILE A CA 1
ATOM 758 C C . ILE A 1 92 ? 3.494 16.625 -1.661 1 79.75 92 ILE A C 1
ATOM 760 O O . ILE A 1 92 ? 4.395 17.094 -2.371 1 79.75 92 ILE A O 1
ATOM 764 N N . ASN A 1 93 ? 2.445 17.25 -1.347 1 75.19 93 ASN A N 1
ATOM 765 C CA . ASN A 1 93 ? 2.342 18.703 -1.472 1 75.19 93 ASN A CA 1
ATOM 766 C C . ASN A 1 93 ? 2.078 19.375 -0.123 1 75.19 93 ASN A C 1
ATOM 768 O O . ASN A 1 93 ? 1.341 18.828 0.705 1 75.19 93 ASN A O 1
ATOM 772 N N . PHE A 1 94 ? 2.959 20.328 0.225 1 66.94 94 PHE A N 1
ATOM 773 C CA . PHE A 1 94 ? 2.775 21.062 1.473 1 66.94 94 PHE A CA 1
ATOM 774 C C . PHE A 1 94 ? 2.203 22.453 1.207 1 66.94 94 PHE A C 1
ATOM 776 O O . PHE A 1 94 ? 2.52 23.078 0.193 1 66.94 94 PHE A O 1
ATOM 783 N N . PHE A 1 95 ? 1.072 22.547 2.098 1 58.81 95 PHE A N 1
ATOM 784 C CA . PHE A 1 95 ? 0.547 23.906 2.008 1 58.81 95 PHE A CA 1
ATOM 785 C C . PHE A 1 95 ? 0.708 24.641 3.336 1 58.81 95 PHE A C 1
ATOM 787 O O . PHE A 1 95 ? 0.733 24.016 4.398 1 58.81 95 PHE A O 1
ATOM 794 N N . MET B 1 1 ? 20.234 -5.758 -12.805 1 24.62 1 MET B N 1
ATOM 795 C CA . MET B 1 1 ? 19.406 -5.645 -13.992 1 24.62 1 MET B CA 1
ATOM 796 C C . MET B 1 1 ? 18.156 -6.516 -13.875 1 24.62 1 MET B C 1
ATOM 798 O O . MET B 1 1 ? 18.266 -7.703 -13.562 1 24.62 1 MET B O 1
ATOM 802 N N . CYS B 1 2 ? 17.125 -5.742 -13.469 1 32.62 2 CYS B N 1
ATOM 803 C CA . CYS B 1 2 ? 15.836 -6.379 -13.281 1 32.62 2 CYS B CA 1
ATOM 804 C C . CYS B 1 2 ? 15.32 -6.961 -14.594 1 32.62 2 CYS B C 1
ATOM 806 O O . CYS B 1 2 ? 15.336 -6.285 -15.625 1 32.62 2 CYS B O 1
ATOM 808 N N . HIS B 1 3 ? 15.625 -8.195 -14.969 1 33.38 3 HIS B N 1
ATOM 809 C CA . HIS B 1 3 ? 15.312 -8.945 -16.188 1 33.38 3 HIS B CA 1
ATOM 810 C C . HIS B 1 3 ? 13.812 -8.938 -16.469 1 33.38 3 HIS B C 1
ATOM 812 O O . HIS B 1 3 ? 13 -9.086 -15.555 1 33.38 3 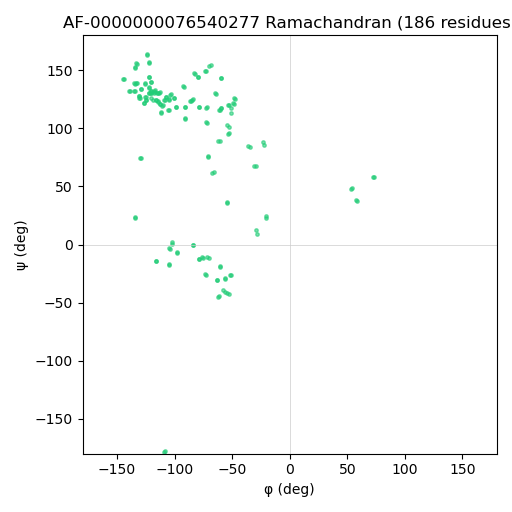HIS B O 1
ATOM 818 N N . LEU B 1 4 ? 13.406 -8.398 -17.656 1 31.81 4 LEU B N 1
ATOM 819 C CA . LEU B 1 4 ? 12.062 -8.289 -18.219 1 31.81 4 LEU B CA 1
ATOM 820 C C . LEU B 1 4 ? 11.539 -9.664 -18.656 1 31.81 4 LEU B C 1
ATOM 822 O O . LEU B 1 4 ? 12.172 -10.336 -19.469 1 31.81 4 LEU B O 1
ATOM 826 N N . ILE B 1 5 ? 11.148 -10.5 -18 1 35.22 5 ILE B N 1
ATOM 827 C CA . ILE B 1 5 ? 10.602 -11.766 -18.453 1 35.22 5 ILE B CA 1
ATOM 828 C C . ILE B 1 5 ? 9.375 -11.516 -19.344 1 35.22 5 ILE B C 1
ATOM 830 O O . ILE B 1 5 ? 8.5 -10.719 -18.984 1 35.22 5 ILE B O 1
ATOM 834 N N . PRO B 1 6 ? 9.398 -11.906 -20.641 1 35.84 6 PRO B N 1
ATOM 835 C CA . PRO B 1 6 ? 8.273 -11.891 -21.578 1 35.84 6 PRO B CA 1
ATOM 836 C C . PRO B 1 6 ? 7.031 -12.578 -21.016 1 35.84 6 PRO B C 1
ATOM 838 O O . PRO B 1 6 ? 7.141 -13.625 -20.359 1 35.84 6 PRO B O 1
ATOM 841 N N . PHE B 1 7 ? 6.059 -11.836 -20.797 1 35.28 7 PHE B N 1
ATOM 842 C CA . PHE B 1 7 ? 4.773 -12.203 -20.219 1 35.28 7 PHE B CA 1
ATOM 843 C C . PHE B 1 7 ? 4.012 -13.148 -21.125 1 35.28 7 PHE B C 1
ATOM 845 O O . PHE B 1 7 ? 3.691 -12.797 -22.266 1 35.28 7 PHE B O 1
ATOM 852 N N . ILE B 1 8 ? 4.445 -14.305 -21.422 1 35.62 8 ILE B N 1
ATOM 853 C CA . ILE B 1 8 ? 3.561 -15.234 -22.125 1 35.62 8 ILE B CA 1
ATOM 854 C C . ILE B 1 8 ? 2.236 -15.352 -21.359 1 35.62 8 ILE B C 1
ATOM 856 O O . ILE B 1 8 ? 2.209 -15.789 -20.219 1 35.62 8 ILE B O 1
ATOM 860 N N . PHE B 1 9 ? 1.267 -14.562 -21.797 1 37.53 9 PHE B N 1
ATOM 861 C CA . PHE B 1 9 ? -0.131 -14.609 -21.391 1 37.53 9 PHE B CA 1
ATOM 862 C C . PHE B 1 9 ? -0.707 -16 -21.578 1 37.53 9 PHE B C 1
ATOM 864 O O . PHE B 1 9 ? -1.145 -16.359 -22.672 1 37.53 9 PHE B O 1
ATOM 871 N N . ASP B 1 10 ? -0.005 -17.078 -21.375 1 36.94 10 ASP B N 1
ATOM 872 C CA . ASP B 1 10 ? -0.791 -18.281 -21.578 1 36.94 10 ASP B CA 1
ATOM 873 C C . ASP B 1 10 ? -2.135 -18.203 -20.859 1 36.94 10 ASP B C 1
ATOM 875 O O . ASP B 1 10 ? -2.25 -17.547 -19.828 1 36.94 10 ASP B O 1
ATOM 879 N N . LYS B 1 11 ? -3.27 -18.406 -21.578 1 37.62 11 LYS B N 1
ATOM 880 C CA . LYS B 1 11 ? -4.668 -18.641 -21.234 1 37.62 11 LYS B CA 1
ATOM 881 C C . LYS B 1 11 ? -4.789 -19.328 -19.875 1 37.62 11 LYS B C 1
ATOM 883 O O . LYS B 1 11 ? -5.176 -20.5 -19.797 1 37.62 11 LYS B O 1
ATOM 888 N N . ILE B 1 12 ? -3.715 -19.422 -19.172 1 41.62 12 ILE B N 1
ATOM 889 C CA . ILE B 1 12 ? -3.916 -20.266 -17.984 1 41.62 12 ILE B CA 1
ATOM 890 C C . ILE B 1 12 ? -5.18 -19.828 -17.25 1 41.62 12 ILE B C 1
ATOM 892 O O . ILE B 1 12 ? -5.547 -18.656 -17.281 1 41.62 12 ILE B O 1
ATOM 896 N N . HIS B 1 13 ? -6.027 -20.828 -17.156 1 44.5 13 HIS B N 1
ATOM 897 C CA . HIS B 1 13 ? -7.227 -20.828 -16.328 1 44.5 13 HIS B CA 1
ATOM 898 C C . HIS B 1 13 ? -7.117 -19.812 -15.195 1 44.5 13 HIS B C 1
ATOM 900 O O . HIS B 1 13 ? -6.113 -19.781 -14.484 1 44.5 13 HIS B O 1
ATOM 906 N N . LYS B 1 14 ? -7.477 -18.516 -15.469 1 46.66 14 LYS B N 1
ATOM 907 C CA . LYS B 1 14 ? -7.746 -17.375 -14.594 1 46.66 14 LYS B CA 1
ATOM 908 C C . LYS B 1 14 ? -8.078 -17.844 -13.18 1 46.66 14 LYS B C 1
ATOM 910 O O . LYS B 1 14 ? -9.242 -18.109 -12.867 1 46.66 14 LYS B O 1
ATOM 915 N N . GLN B 1 15 ? -7.598 -19.062 -12.797 1 49.25 15 GLN B N 1
ATOM 916 C CA . GLN B 1 15 ? -7.969 -19.203 -11.391 1 49.25 15 GLN B CA 1
ATOM 917 C C . GLN B 1 15 ? -7.918 -17.875 -10.664 1 49.25 15 GLN B C 1
ATOM 919 O O . GLN B 1 15 ? -6.906 -17.172 -10.711 1 49.25 15 GLN B O 1
ATOM 924 N N . TYR B 1 16 ? -9.047 -17.219 -10.852 1 55.66 16 TYR B N 1
ATOM 925 C CA . TYR B 1 16 ? -9.414 -15.906 -10.336 1 55.66 16 TYR B CA 1
ATOM 926 C C . TYR B 1 16 ? -8.727 -15.625 -9 1 55.66 16 TYR B C 1
ATOM 928 O O . TYR B 1 16 ? -8.969 -16.328 -8.016 1 55.66 16 TYR B O 1
ATOM 936 N N . PHE B 1 17 ? -7.438 -15.484 -9.07 1 69.69 17 PHE B N 1
ATOM 937 C CA . PHE B 1 17 ? -6.859 -14.984 -7.832 1 69.69 17 PHE B CA 1
ATOM 938 C C . PHE B 1 17 ? -7.559 -13.711 -7.387 1 69.69 17 PHE B C 1
ATOM 940 O O . PHE B 1 17 ? -7.723 -12.773 -8.18 1 69.69 17 PHE B O 1
ATOM 947 N N . SER B 1 18 ? -8.422 -14.023 -6.406 1 84 18 SER B N 1
ATOM 948 C CA . SER B 1 18 ? -8.914 -12.781 -5.809 1 84 18 SER B CA 1
ATOM 949 C C . SER B 1 18 ? -7.77 -11.969 -5.215 1 84 18 SER B C 1
ATOM 951 O O . SER B 1 18 ? -6.969 -12.484 -4.434 1 84 18 SER B O 1
ATOM 953 N N . SER B 1 19 ? -7.578 -10.836 -5.797 1 88.44 19 SER B N 1
ATOM 954 C CA . SER B 1 19 ? -6.523 -9.961 -5.309 1 88.44 19 SER B CA 1
ATOM 955 C C . SER B 1 19 ? -7.082 -8.594 -4.906 1 88.44 19 SER B C 1
ATOM 957 O O . SER B 1 19 ? -8.047 -8.117 -5.5 1 88.44 19 SER B O 1
ATOM 959 N N . HIS B 1 20 ? -6.492 -8.031 -3.854 1 91.81 20 HIS B N 1
ATOM 960 C CA . HIS B 1 20 ? -6.723 -6.66 -3.422 1 91.81 20 HIS B CA 1
ATOM 961 C C . HIS B 1 20 ? -5.426 -5.863 -3.398 1 91.81 20 HIS B C 1
ATOM 963 O O . HIS B 1 20 ? -4.387 -6.367 -2.959 1 91.81 20 HIS B O 1
ATOM 969 N N . PHE B 1 21 ? -5.473 -4.738 -3.982 1 93.44 21 PHE B N 1
ATOM 970 C CA . PHE B 1 21 ? -4.332 -3.828 -3.986 1 93.44 21 PHE B CA 1
ATOM 971 C C . PHE B 1 21 ? -4.566 -2.662 -3.033 1 93.44 21 PHE B C 1
ATOM 973 O O . PHE B 1 21 ? -5.586 -1.977 -3.121 1 93.44 21 PHE B O 1
ATOM 980 N N . LEU B 1 22 ? -3.662 -2.475 -2.15 1 94.75 22 LEU B N 1
ATOM 981 C CA . LEU B 1 22 ? -3.816 -1.458 -1.115 1 94.75 22 LEU B CA 1
ATOM 982 C C . LEU B 1 22 ? -2.688 -0.435 -1.187 1 94.75 22 LEU B C 1
ATOM 984 O O . LEU B 1 22 ? -1.545 -0.785 -1.494 1 94.75 22 LEU B O 1
ATOM 988 N N . PHE B 1 23 ? -3.051 0.731 -0.995 1 93.69 23 PHE B N 1
ATOM 989 C CA . PHE B 1 23 ? -2.117 1.838 -0.816 1 93.69 23 PHE B CA 1
ATOM 990 C C . PHE B 1 23 ? -2.094 2.299 0.636 1 93.69 23 PHE B C 1
ATOM 992 O O . PHE B 1 23 ? -3.146 2.51 1.242 1 93.69 23 PHE B O 1
ATOM 999 N N . GLN B 1 24 ? -0.9 2.336 1.176 1 95.62 24 GLN B N 1
ATOM 1000 C CA . GLN B 1 24 ? -0.739 2.744 2.566 1 95.62 24 GLN B CA 1
ATOM 1001 C C . GLN B 1 24 ? 0.26 3.891 2.691 1 95.62 24 GLN B C 1
ATOM 1003 O O . GLN B 1 24 ? 1.301 3.889 2.029 1 95.62 24 GLN B O 1
ATOM 1008 N N . VAL B 1 25 ? -0.077 4.844 3.535 1 94.69 25 VAL B N 1
ATOM 1009 C CA . VAL B 1 25 ? 0.841 5.926 3.869 1 94.69 25 VAL B CA 1
ATOM 1010 C C . VAL B 1 25 ? 1.12 5.922 5.371 1 94.69 25 VAL B C 1
ATOM 1012 O O . VAL B 1 25 ? 0.197 5.812 6.18 1 94.69 25 VAL B O 1
ATOM 1015 N N . LYS B 1 26 ? 2.322 5.977 5.707 1 94.25 26 LYS B N 1
ATOM 1016 C CA . LYS B 1 26 ? 2.766 6.203 7.078 1 94.25 26 LYS B CA 1
ATOM 1017 C C . LYS B 1 26 ? 3.373 7.594 7.238 1 94.25 26 LYS B C 1
ATOM 1019 O O . LYS B 1 26 ? 4.348 7.934 6.562 1 94.25 26 LYS B O 1
ATOM 1024 N N . ILE B 1 27 ? 2.812 8.305 8.156 1 93.5 27 ILE B N 1
ATOM 1025 C CA . ILE B 1 27 ? 3.236 9.688 8.344 1 93.5 27 ILE B CA 1
ATOM 1026 C C . ILE B 1 27 ? 3.658 9.906 9.797 1 93.5 27 ILE B C 1
ATOM 1028 O O . ILE B 1 27 ? 2.877 9.664 10.719 1 93.5 27 ILE B O 1
ATOM 1032 N N . LYS B 1 28 ? 4.898 10.391 9.961 1 92.69 28 LYS B N 1
ATOM 1033 C CA . LYS B 1 28 ? 5.332 10.797 11.297 1 92.69 28 LYS B CA 1
ATOM 1034 C C . LYS B 1 28 ? 4.652 12.094 11.719 1 92.69 28 LYS B C 1
ATOM 1036 O O . LYS B 1 28 ? 4.785 13.125 11.047 1 92.69 28 LYS B O 1
ATOM 1041 N N . LEU B 1 29 ? 3.861 12.023 12.789 1 92.19 29 LEU B N 1
ATOM 1042 C CA . LEU B 1 29 ? 3.162 13.172 13.344 1 92.19 29 LEU B CA 1
ATOM 1043 C C . LEU B 1 29 ? 3.414 13.289 14.844 1 92.19 29 LEU B C 1
ATOM 1045 O O . LEU B 1 29 ? 2.502 13.094 15.648 1 92.19 29 LEU B O 1
ATOM 1049 N N . PRO B 1 30 ? 4.645 13.75 15.18 1 92.62 30 PRO B N 1
ATOM 1050 C CA . PRO B 1 30 ? 4.949 13.836 16.609 1 92.62 30 PRO B CA 1
ATOM 1051 C C . PRO B 1 30 ? 4.16 14.945 17.312 1 92.62 30 PRO B C 1
ATOM 1053 O O . PRO B 1 30 ? 3.771 15.93 16.672 1 92.62 30 PRO B O 1
ATOM 1056 N N . ASN B 1 31 ? 3.971 14.703 18.625 1 92 31 ASN B N 1
ATOM 1057 C CA . ASN B 1 31 ? 3.35 15.719 19.469 1 92 31 ASN B CA 1
ATOM 1058 C C . ASN B 1 31 ? 1.96 16.094 18.969 1 92 31 ASN B C 1
ATOM 1060 O O . ASN B 1 31 ? 1.616 17.281 18.906 1 92 31 ASN B O 1
ATOM 1064 N N . THR B 1 32 ? 1.279 15.094 18.5 1 92.94 32 THR B N 1
ATOM 1065 C CA . THR B 1 32 ? -0.045 15.344 17.953 1 92.94 32 THR B CA 1
ATOM 1066 C C . THR B 1 32 ? -1.118 14.625 18.75 1 92.94 32 THR B C 1
ATOM 1068 O O . THR B 1 32 ? -0.939 13.461 19.141 1 92.94 32 THR B O 1
ATOM 1071 N N . ASN B 1 33 ? -2.168 15.352 19.078 1 95.06 33 ASN B N 1
ATOM 1072 C CA . ASN B 1 33 ? -3.373 14.758 19.641 1 95.06 33 ASN B CA 1
ATOM 1073 C C . ASN B 1 33 ? -4.246 14.117 18.578 1 95.06 33 ASN B C 1
ATOM 1075 O O . ASN B 1 33 ? -4.746 14.797 17.672 1 95.06 33 ASN B O 1
ATOM 1079 N N . PRO B 1 34 ? -4.43 12.781 18.719 1 95.69 34 PRO B N 1
ATOM 1080 C CA . PRO B 1 34 ? -5.188 12.078 17.688 1 95.69 34 PRO B CA 1
ATOM 1081 C C . PRO B 1 34 ? -6.578 12.664 17.469 1 95.69 34 PRO B C 1
ATOM 1083 O O . PRO B 1 34 ? -7.098 12.625 16.344 1 95.69 34 PRO B O 1
ATOM 1086 N N . SER B 1 35 ? -7.184 13.242 18.469 1 95.75 35 SER B N 1
ATOM 1087 C CA . SER B 1 35 ? -8.531 13.789 18.359 1 95.75 35 SER B CA 1
ATOM 1088 C C . SER B 1 35 ? -8.555 15.039 17.484 1 95.75 35 SER B C 1
ATOM 1090 O O . SER B 1 35 ? -9.617 15.484 17.062 1 95.75 35 SER B O 1
ATOM 1092 N N . GLU B 1 36 ? -7.414 15.562 17.172 1 96.25 36 GLU B N 1
ATOM 1093 C CA . GLU B 1 36 ? -7.34 16.797 16.406 1 96.25 36 GLU B CA 1
ATOM 1094 C C . GLU B 1 36 ? -6.992 16.531 14.953 1 96.25 36 GLU B C 1
ATOM 1096 O O . GLU B 1 36 ? -6.859 17.453 14.156 1 96.25 36 GLU B O 1
ATOM 1101 N N . ILE B 1 37 ? -6.871 15.328 14.664 1 95.94 37 ILE B N 1
ATOM 1102 C CA . ILE B 1 37 ? -6.496 14.961 13.305 1 95.94 37 ILE B CA 1
ATOM 1103 C C . ILE B 1 37 ? -7.746 14.906 12.422 1 95.94 37 ILE B C 1
ATOM 1105 O O . ILE B 1 37 ? -8.711 14.219 12.758 1 95.94 37 ILE B O 1
ATOM 1109 N N . LYS B 1 38 ? -7.742 15.664 11.312 1 95.75 38 LYS B N 1
ATOM 1110 C CA . LYS B 1 38 ? -8.758 15.594 10.273 1 95.75 38 LYS B CA 1
ATOM 1111 C C . LYS B 1 38 ? -8.18 15.047 8.969 1 95.75 38 LYS B C 1
ATOM 1113 O O . LYS B 1 38 ? -7.102 15.469 8.539 1 95.75 38 LYS B O 1
ATOM 1118 N N . ILE B 1 39 ? -8.953 14.086 8.492 1 94.69 39 ILE B N 1
ATOM 1119 C CA . ILE B 1 39 ? -8.5 13.477 7.242 1 94.69 39 ILE B CA 1
ATOM 1120 C C . ILE B 1 39 ? -9.648 13.461 6.234 1 94.69 39 ILE B C 1
ATOM 1122 O O . ILE B 1 39 ? -10.789 13.164 6.586 1 94.69 39 ILE B O 1
ATOM 1126 N N . ASP B 1 40 ? -9.312 13.875 5.02 1 94.75 40 ASP B N 1
ATOM 1127 C CA . ASP B 1 40 ? -10.227 13.758 3.883 1 94.75 40 ASP B CA 1
ATOM 1128 C C . ASP B 1 40 ? -9.562 13.031 2.715 1 94.75 40 ASP B C 1
ATOM 1130 O O . ASP B 1 40 ? -8.453 13.391 2.301 1 94.75 40 ASP B O 1
ATOM 1134 N N . ILE B 1 41 ? -10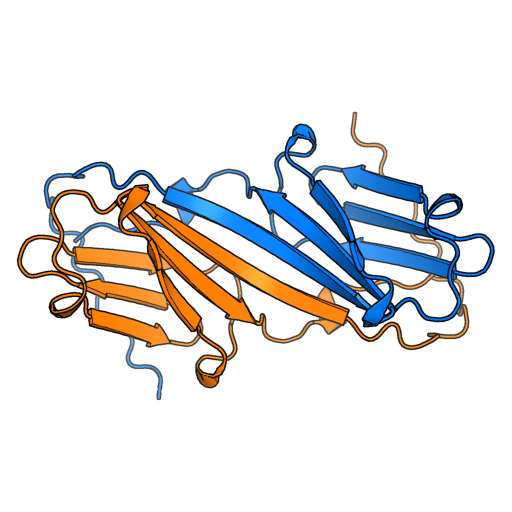.188 11.969 2.344 1 94.12 41 ILE B N 1
ATOM 1135 C CA . ILE B 1 41 ? -9.672 11.211 1.207 1 94.12 41 ILE B CA 1
ATOM 1136 C C . ILE B 1 41 ? -10.656 11.305 0.042 1 94.12 41 ILE B C 1
ATOM 1138 O O . ILE B 1 41 ? -11.836 10.969 0.186 1 94.12 41 ILE B O 1
ATOM 1142 N N . GLN B 1 42 ? -10.234 11.789 -1.003 1 92.56 42 GLN B N 1
ATOM 1143 C CA . GLN B 1 42 ? -10.938 11.789 -2.281 1 92.56 42 GLN B CA 1
ATOM 1144 C C . GLN B 1 42 ? -10.281 10.828 -3.27 1 92.56 42 GLN B C 1
ATOM 1146 O O . GLN B 1 42 ? -9.352 10.094 -2.912 1 92.56 42 GLN B O 1
ATOM 1151 N N . GLU B 1 43 ? -10.742 10.734 -4.461 1 90.81 43 GLU B N 1
ATOM 1152 C CA . GLU B 1 43 ? -10.312 9.703 -5.391 1 90.81 43 GLU B CA 1
ATOM 1153 C C . GLU B 1 43 ? -8.789 9.695 -5.547 1 90.81 43 GLU B C 1
ATOM 1155 O O . GLU B 1 43 ? -8.164 8.641 -5.52 1 90.81 43 GLU B O 1
ATOM 1160 N N . MET B 1 44 ? -8.172 10.867 -5.641 1 92.19 44 MET B N 1
ATOM 1161 C CA . MET B 1 44 ? -6.73 10.875 -5.859 1 92.19 44 MET B CA 1
ATOM 1162 C C . MET B 1 44 ? -6.047 11.867 -4.93 1 92.19 44 MET B C 1
ATOM 1164 O O . MET B 1 44 ? -4.922 12.305 -5.191 1 92.19 44 MET B O 1
ATOM 1168 N N . ILE B 1 45 ? -6.695 12.188 -3.795 1 92.56 45 ILE B N 1
ATOM 1169 C CA . ILE B 1 45 ? -6.137 13.188 -2.889 1 92.56 45 ILE B CA 1
ATOM 1170 C C . ILE B 1 45 ? -6.34 12.742 -1.443 1 92.56 45 ILE B C 1
ATOM 1172 O O . ILE B 1 45 ? -7.426 12.289 -1.07 1 92.56 45 ILE B O 1
ATOM 1176 N N . LEU B 1 46 ? -5.281 12.82 -0.698 1 93 46 LEU B N 1
ATOM 1177 C CA . LEU B 1 46 ? -5.352 12.719 0.756 1 93 46 LEU B CA 1
ATOM 1178 C C . LEU B 1 46 ? -5.012 14.055 1.41 1 93 46 LEU B C 1
ATOM 1180 O O . LEU B 1 46 ? -3.904 14.57 1.237 1 93 46 LEU B O 1
ATOM 1184 N N . ASP B 1 47 ? -6.016 14.586 2.031 1 93.25 47 ASP B N 1
ATOM 1185 C CA . ASP B 1 47 ? -5.863 15.852 2.742 1 93.25 47 ASP B CA 1
ATOM 1186 C C . ASP B 1 47 ? -5.832 15.633 4.254 1 93.25 47 ASP B C 1
ATOM 1188 O O . ASP B 1 47 ? -6.828 15.219 4.848 1 93.25 47 ASP B O 1
ATOM 1192 N N . LEU B 1 48 ? -4.723 15.938 4.898 1 93.12 48 LEU B N 1
ATOM 1193 C CA . LEU B 1 48 ? -4.52 15.789 6.332 1 93.12 48 LEU B CA 1
ATOM 1194 C C . LEU B 1 48 ? -4.328 17.141 7.004 1 93.12 48 LEU B C 1
ATOM 1196 O O . LEU B 1 48 ? -3.502 17.953 6.562 1 93.12 48 LEU B O 1
ATOM 1200 N N . ARG B 1 49 ? -5.148 17.297 8.117 1 91.94 49 ARG B N 1
ATOM 1201 C CA . ARG B 1 49 ? -5.07 18.578 8.82 1 91.94 49 ARG B CA 1
ATOM 1202 C C . ARG B 1 49 ? -4.992 18.359 10.328 1 91.94 49 ARG B C 1
ATOM 1204 O O . ARG B 1 49 ? -5.676 17.5 10.875 1 91.94 49 ARG B O 1
ATOM 1211 N N . THR B 1 50 ? -4.078 19.031 10.938 1 91.25 50 THR B N 1
ATOM 1212 C CA . THR B 1 50 ? -4.012 19.281 12.367 1 91.25 50 THR B CA 1
ATOM 1213 C C . THR B 1 50 ? -3.945 2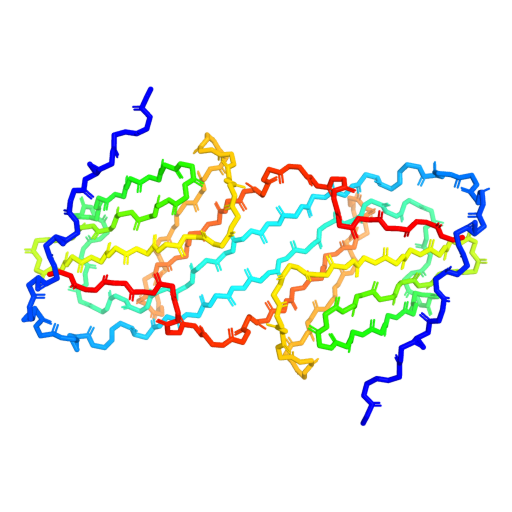0.781 12.656 1 91.25 50 THR B C 1
ATOM 1215 O O . THR B 1 50 ? -3.766 21.594 11.742 1 91.25 50 THR B O 1
ATOM 1218 N N . PRO B 1 51 ? -4.211 21.125 13.898 1 91 51 PRO B N 1
ATOM 1219 C CA . PRO B 1 51 ? -4.172 22.562 14.188 1 91 51 PRO B CA 1
ATOM 1220 C C . PRO B 1 51 ? -2.873 23.219 13.719 1 91 51 PRO B C 1
ATOM 1222 O O . PRO B 1 51 ? -2.889 24.344 13.234 1 91 51 PRO B O 1
ATOM 1225 N N . ASP B 1 52 ? -1.796 22.5 13.617 1 84.81 52 ASP B N 1
ATOM 1226 C CA . ASP B 1 52 ? -0.504 23.109 13.328 1 84.81 52 ASP B CA 1
ATOM 1227 C C . ASP B 1 52 ? 0.037 22.625 11.977 1 84.81 52 ASP B C 1
ATOM 1229 O O . ASP B 1 52 ? 1 23.203 11.453 1 84.81 52 ASP B O 1
ATOM 1233 N N . LYS B 1 53 ? -0.561 21.609 11.523 1 83.69 53 LYS B N 1
ATOM 1234 C CA . LYS B 1 53 ? 0.028 20.984 10.336 1 83.69 53 LYS B CA 1
ATOM 1235 C C . LYS B 1 53 ? -1.033 20.703 9.281 1 83.69 53 LYS B C 1
ATOM 1237 O O . LYS B 1 53 ? -2.15 20.297 9.602 1 83.69 53 LYS B O 1
ATOM 1242 N N . LYS B 1 54 ? -0.632 20.984 7.961 1 87.5 54 LYS B N 1
ATOM 1243 C CA . LYS B 1 54 ? -1.453 20.625 6.812 1 87.5 54 LYS B CA 1
ATOM 1244 C C . LYS B 1 54 ? -0.628 19.891 5.758 1 87.5 54 LYS B C 1
ATOM 1246 O O . LYS B 1 54 ? 0.462 20.344 5.395 1 87.5 54 LYS B O 1
ATOM 1251 N N . LEU B 1 55 ? -1.201 18.75 5.418 1 87.56 55 LEU B N 1
ATOM 1252 C CA . LEU B 1 55 ? -0.524 17.922 4.422 1 87.56 55 LEU B CA 1
ATOM 1253 C C . LEU B 1 55 ? -1.491 17.5 3.322 1 87.56 55 LEU B C 1
ATOM 1255 O O . LEU B 1 55 ? -2.596 17.031 3.611 1 87.56 55 LEU B O 1
ATOM 1259 N N . LEU B 1 56 ? -1.06 17.812 2.039 1 90.81 56 LEU B N 1
ATOM 1260 C CA . LEU B 1 56 ? -1.805 17.328 0.879 1 90.81 56 LEU B CA 1
ATOM 1261 C C . LEU B 1 56 ? -0.973 16.344 0.07 1 90.81 56 LEU B C 1
ATOM 1263 O O . LEU B 1 56 ? 0.125 16.672 -0.385 1 90.81 56 LEU B O 1
ATOM 1267 N N . ILE B 1 57 ? -1.544 15.141 -0.111 1 90 57 ILE B N 1
ATOM 1268 C CA . ILE B 1 57 ? -0.845 14.094 -0.85 1 90 57 ILE B CA 1
ATOM 1269 C C . ILE B 1 57 ? -1.638 13.727 -2.102 1 90 57 ILE B C 1
ATOM 1271 O O . ILE B 1 57 ? -2.85 13.508 -2.035 1 90 57 ILE B O 1
ATOM 1275 N N . THR B 1 58 ? -0.969 13.695 -3.201 1 90.81 58 THR B N 1
ATOM 1276 C CA . THR B 1 58 ? -1.564 13.195 -4.438 1 90.81 58 THR B CA 1
ATOM 1277 C C . THR B 1 58 ? -1.312 11.695 -4.594 1 90.81 58 THR B C 1
ATOM 1279 O O . THR B 1 58 ? -0.163 11.266 -4.703 1 90.81 58 THR B O 1
ATOM 1282 N N . LEU B 1 59 ? -2.344 10.938 -4.629 1 89.19 59 LEU B N 1
ATOM 1283 C CA . LEU B 1 59 ? -2.23 9.492 -4.805 1 89.19 59 LEU B CA 1
ATOM 1284 C C . LEU B 1 59 ? -2.014 9.141 -6.273 1 89.19 59 LEU B C 1
ATOM 1286 O O . LEU B 1 59 ? -2.604 9.758 -7.16 1 89.19 59 LEU B O 1
ATOM 1290 N N . PRO B 1 60 ? -1.238 8.148 -6.434 1 85.81 60 PRO B N 1
ATOM 1291 C CA . PRO B 1 60 ? -0.875 7.816 -7.812 1 85.81 60 PRO B CA 1
ATOM 1292 C C . PRO B 1 60 ? -2.02 7.156 -8.578 1 85.81 60 PRO B C 1
ATOM 1294 O O . PRO B 1 60 ? -2.025 7.164 -9.812 1 85.81 60 PRO B O 1
ATOM 1297 N N . HIS B 1 61 ? -2.916 6.52 -7.91 1 88.75 61 HIS B N 1
ATOM 1298 C CA . HIS B 1 61 ? -4.066 5.844 -8.5 1 88.75 61 HIS B CA 1
ATOM 1299 C C . HIS B 1 61 ? -5.344 6.168 -7.734 1 88.75 61 HIS B C 1
ATOM 1301 O O . HIS B 1 61 ? -5.301 6.453 -6.535 1 88.75 61 HIS B O 1
ATOM 1307 N N . PRO B 1 62 ? -6.457 6.094 -8.523 1 91.69 62 PRO B N 1
ATOM 1308 C CA . PRO B 1 62 ? -7.727 6.258 -7.809 1 91.69 62 PRO B CA 1
ATOM 1309 C C . PRO B 1 62 ? -7.938 5.199 -6.73 1 91.69 62 PRO B C 1
ATOM 1311 O O . PRO B 1 62 ? -7.582 4.035 -6.926 1 91.69 62 PRO B O 1
ATOM 1314 N N . VAL B 1 63 ? -8.547 5.664 -5.648 1 93.44 63 VAL B N 1
ATOM 1315 C CA . VAL B 1 63 ? -8.789 4.75 -4.535 1 93.44 63 VAL B CA 1
ATOM 1316 C C . VAL B 1 63 ? -10.281 4.703 -4.219 1 93.44 63 VAL B C 1
ATOM 1318 O O . VAL B 1 63 ? -11.047 5.543 -4.691 1 93.44 63 VAL B O 1
ATOM 1321 N N . GLU B 1 64 ? -10.688 3.609 -3.602 1 93.5 64 GLU B N 1
ATOM 1322 C CA . GLU B 1 64 ? -12.016 3.535 -3.014 1 93.5 64 GLU B CA 1
ATOM 1323 C C . GLU B 1 64 ? -12.117 4.387 -1.752 1 93.5 64 GLU B C 1
ATOM 1325 O O . GLU B 1 64 ? -11.656 3.977 -0.684 1 93.5 64 GLU B O 1
ATOM 1330 N N . CYS B 1 65 ? -12.727 5.48 -1.801 1 90.12 65 CYS B N 1
ATOM 1331 C CA . CYS B 1 65 ? -12.727 6.457 -0.719 1 90.12 65 CYS B CA 1
ATOM 1332 C C . CYS B 1 65 ? -13.383 5.887 0.534 1 90.12 65 CYS B C 1
ATOM 1334 O O . CYS B 1 65 ? -12.984 6.223 1.652 1 90.12 65 CYS B O 1
ATOM 1336 N N . ASN B 1 66 ? -14.32 5.004 0.326 1 92.69 66 ASN B N 1
ATOM 1337 C CA . ASN B 1 66 ? -15.047 4.457 1.463 1 92.69 66 ASN B CA 1
ATOM 1338 C C . ASN B 1 66 ? -14.297 3.297 2.109 1 92.69 66 ASN B C 1
ATOM 1340 O O . ASN B 1 66 ? -14.734 2.768 3.135 1 92.69 66 ASN B O 1
ATOM 1344 N N . SER B 1 67 ? -13.164 2.936 1.61 1 93.25 67 SER B N 1
ATOM 1345 C CA . SER B 1 67 ? -12.383 1.83 2.162 1 93.25 67 SER B CA 1
ATOM 1346 C C . SER B 1 67 ? -11.289 2.336 3.096 1 93.25 67 SER B C 1
ATOM 1348 O O . SER B 1 67 ? -10.617 1.543 3.756 1 93.25 67 SER B O 1
ATOM 1350 N N . ALA B 1 68 ? -11.133 3.619 3.15 1 93.81 68 ALA B N 1
ATOM 1351 C CA . ALA B 1 68 ? -10 4.203 3.854 1 93.81 68 ALA B CA 1
ATOM 1352 C C . ALA B 1 68 ? -10.062 3.908 5.348 1 93.81 68 ALA B C 1
ATOM 1354 O O . ALA B 1 68 ? -11.125 4.031 5.965 1 93.81 68 ALA B O 1
ATOM 1355 N N . LYS B 1 69 ? -9 3.449 5.836 1 95.88 69 LYS B N 1
ATOM 1356 C CA . LYS B 1 69 ? -8.773 3.244 7.266 1 95.88 69 LYS B CA 1
ATOM 1357 C C . LYS B 1 69 ? -7.547 4.012 7.746 1 95.88 69 LYS B C 1
ATOM 1359 O O . LYS B 1 69 ? -6.523 4.043 7.059 1 95.88 69 LYS B O 1
ATOM 1364 N N . ALA B 1 70 ? -7.727 4.688 8.953 1 96.12 70 ALA B N 1
ATOM 1365 C CA . ALA B 1 70 ? -6.613 5.445 9.516 1 96.12 70 ALA B CA 1
ATOM 1366 C C . ALA B 1 70 ? -6.465 5.184 11.008 1 96.12 70 ALA B C 1
ATOM 1368 O O . ALA B 1 70 ? -7.461 5.074 11.727 1 96.12 70 ALA B O 1
ATOM 1369 N N . PHE B 1 71 ? -5.281 5.047 11.438 1 95.94 71 PHE B N 1
ATOM 1370 C CA . PHE B 1 71 ? -5.031 4.938 12.867 1 95.94 71 PHE B CA 1
ATOM 1371 C C . PHE B 1 71 ? -3.725 5.625 13.242 1 95.94 71 PHE B C 1
ATOM 1373 O O . PHE B 1 71 ? -2.756 5.586 12.484 1 95.94 71 PHE B O 1
ATOM 1380 N N . TYR B 1 72 ? -3.748 6.262 14.391 1 96.81 72 TYR B N 1
ATOM 1381 C CA . TYR B 1 72 ? -2.561 6.887 14.961 1 96.81 72 TYR B CA 1
ATOM 1382 C C . TYR B 1 72 ? -1.926 5.992 16.016 1 96.81 72 TYR B C 1
ATOM 1384 O O . TYR B 1 72 ? -2.576 5.613 17 1 96.81 72 TYR B O 1
ATOM 1392 N N . ILE B 1 73 ? -0.73 5.609 15.773 1 96.94 73 ILE B N 1
ATOM 1393 C CA . ILE B 1 73 ? 0.011 4.781 16.719 1 96.94 73 ILE B CA 1
ATOM 1394 C C . ILE B 1 73 ? 0.802 5.676 17.672 1 96.94 73 ILE B C 1
ATOM 1396 O O . ILE B 1 73 ? 1.818 6.258 17.281 1 96.94 73 ILE B O 1
ATOM 1400 N N . LEU B 1 74 ? 0.376 5.723 18.875 1 95.94 74 LEU B N 1
ATOM 1401 C CA . LEU B 1 74 ? 0.939 6.621 19.875 1 95.94 74 LEU B CA 1
ATOM 1402 C C . LEU B 1 74 ? 2.406 6.293 20.125 1 95.94 74 LEU B C 1
ATOM 1404 O O . LEU B 1 74 ? 3.242 7.195 20.219 1 95.94 74 LEU B O 1
ATOM 1408 N N . GLU B 1 75 ? 2.688 5.016 20.266 1 96.69 75 GLU B N 1
ATOM 1409 C CA . GLU B 1 75 ? 4.031 4.574 20.625 1 96.69 75 GLU B CA 1
ATOM 1410 C C . GLU B 1 75 ? 5.07 5.098 19.641 1 96.69 75 GLU B C 1
ATOM 1412 O O . GLU B 1 75 ? 6.16 5.512 20.031 1 96.69 75 GLU B O 1
ATOM 1417 N N . THR B 1 76 ? 4.773 5.09 18.438 1 95.44 76 THR B N 1
ATOM 1418 C CA . THR B 1 76 ? 5.723 5.512 17.406 1 95.44 76 THR B CA 1
ATOM 1419 C C . THR B 1 76 ? 5.375 6.902 16.891 1 95.44 76 THR B C 1
ATOM 1421 O O . THR B 1 76 ? 6.102 7.461 16.062 1 95.44 76 THR B O 1
ATOM 1424 N N . GLU B 1 77 ? 4.305 7.512 17.312 1 95.69 77 GLU B N 1
ATOM 1425 C CA . GLU B 1 77 ? 3.807 8.805 16.859 1 95.69 77 GLU B CA 1
ATOM 1426 C C . GLU B 1 77 ? 3.645 8.836 15.344 1 95.69 77 GLU B C 1
ATOM 1428 O O . GLU B 1 77 ? 4.113 9.766 14.68 1 95.69 77 GLU B O 1
ATOM 1433 N N . THR B 1 78 ? 2.99 7.773 14.828 1 96.62 78 THR B N 1
ATOM 1434 C CA . THR B 1 78 ? 2.854 7.594 13.391 1 96.62 78 THR B CA 1
ATOM 1435 C C . THR B 1 78 ? 1.387 7.422 13 1 96.62 78 THR B C 1
ATOM 1437 O O . THR B 1 78 ? 0.663 6.637 13.625 1 96.62 78 THR B O 1
ATOM 1440 N N . LEU B 1 79 ? 0.963 8.266 12.031 1 96.19 79 LEU B N 1
ATOM 1441 C CA . LEU B 1 79 ? -0.34 8.062 11.406 1 96.19 79 LEU B CA 1
ATOM 1442 C C . LEU B 1 79 ? -0.237 7.078 10.242 1 96.19 79 LEU B C 1
ATOM 1444 O O . LEU B 1 79 ? 0.577 7.27 9.336 1 96.19 79 LEU B O 1
ATOM 1448 N N . GLU B 1 80 ? -0.995 6.012 10.281 1 97 80 GLU B N 1
ATOM 1449 C CA . GLU B 1 80 ? -1.072 5.051 9.188 1 97 80 GLU B CA 1
ATOM 1450 C C . GLU B 1 80 ? -2.432 5.109 8.5 1 97 80 GLU B C 1
ATOM 1452 O O . GLU B 1 80 ? -3.469 4.938 9.141 1 97 80 GLU B O 1
ATOM 1457 N N . VAL B 1 81 ? -2.41 5.434 7.18 1 96.62 81 VAL B N 1
ATOM 1458 C CA . VAL B 1 81 ? -3.629 5.5 6.383 1 96.62 81 VAL B CA 1
ATOM 1459 C C . VAL B 1 81 ? -3.59 4.434 5.289 1 96.62 81 VAL B C 1
ATOM 1461 O O . VAL B 1 81 ? -2.623 4.352 4.523 1 96.62 81 VAL B O 1
ATOM 1464 N N . THR B 1 82 ? -4.605 3.537 5.199 1 96.75 82 THR B N 1
ATOM 1465 C CA . THR B 1 82 ? -4.688 2.48 4.199 1 96.75 82 THR B CA 1
ATOM 1466 C C . THR B 1 82 ? -5.957 2.627 3.361 1 96.75 82 THR B C 1
ATOM 1468 O O . THR B 1 82 ? -7.031 2.895 3.898 1 96.75 82 THR B O 1
ATOM 1471 N N . THR B 1 83 ? -5.801 2.549 2.035 1 95.25 83 THR B N 1
ATOM 1472 C CA . THR B 1 83 ? -6.934 2.562 1.116 1 95.25 83 THR B CA 1
ATOM 1473 C C . THR B 1 83 ? -6.797 1.46 0.071 1 95.25 83 THR B C 1
ATOM 1475 O O . THR B 1 83 ? -5.695 0.983 -0.195 1 95.25 83 THR B O 1
ATOM 1478 N N . THR B 1 84 ? -7.855 1.059 -0.471 1 94.44 84 THR B N 1
ATOM 1479 C CA . THR B 1 84 ? -7.855 0.093 -1.565 1 94.44 84 THR B CA 1
ATOM 1480 C C . THR B 1 84 ? -7.836 0.805 -2.914 1 94.44 84 THR B C 1
ATOM 1482 O O . THR B 1 84 ? -8.477 1.847 -3.082 1 94.44 84 THR B O 1
ATOM 1485 N N . LEU B 1 85 ? -6.98 0.263 -3.805 1 91.81 85 LEU B N 1
ATOM 1486 C CA . LEU B 1 85 ? -6.961 0.822 -5.152 1 91.81 85 LEU B CA 1
ATOM 1487 C C . LEU B 1 85 ? -8.203 0.41 -5.93 1 91.81 85 LEU B C 1
ATOM 1489 O O . LEU B 1 85 ? -8.672 -0.722 -5.805 1 91.81 85 LEU B O 1
ATOM 1493 N N . LYS B 1 86 ? -8.43 1.454 -6.793 1 85.19 86 LYS B N 1
ATOM 1494 C CA . LYS B 1 86 ? -9.484 1.126 -7.75 1 85.19 86 LYS B CA 1
ATOM 1495 C C . LYS B 1 86 ? -8.93 0.315 -8.922 1 85.19 86 LYS B C 1
ATOM 1497 O O . LYS B 1 86 ? -7.738 0.394 -9.227 1 85.19 86 LYS B O 1
ATOM 1502 N N . ARG B 1 87 ? -9.555 -0.556 -9.516 1 75.75 87 ARG B N 1
ATOM 1503 C CA . ARG B 1 87 ? -9.281 -1.264 -10.766 1 75.75 87 ARG B CA 1
ATOM 1504 C C . ARG B 1 87 ? -8.141 -2.268 -10.594 1 75.75 87 ARG B C 1
ATOM 1506 O O . ARG B 1 87 ? -7.172 -2.252 -11.352 1 75.75 87 ARG B O 1
ATOM 1513 N N . GLU B 1 88 ? -8.234 -3.027 -9.875 1 73.44 88 GLU B N 1
ATOM 1514 C CA . GLU B 1 88 ? -7.227 -4.027 -9.516 1 73.44 88 GLU B CA 1
ATOM 1515 C C . GLU B 1 88 ? -6.859 -4.891 -10.719 1 73.44 88 GLU B C 1
ATOM 1517 O O . GLU B 1 88 ? -5.734 -5.387 -10.812 1 73.44 88 GLU B O 1
ATOM 1522 N N . LEU B 1 89 ? -7.715 -4.871 -11.688 1 69.25 89 LEU B N 1
ATOM 1523 C CA . LEU B 1 89 ? -7.523 -5.777 -12.812 1 69.25 89 LEU B CA 1
ATOM 1524 C C . LEU B 1 89 ? -6.469 -5.242 -13.773 1 69.25 89 LEU B C 1
ATOM 1526 O O . LEU B 1 89 ? -5.922 -5.992 -14.586 1 69.25 89 LEU B O 1
ATOM 1530 N N . ASP B 1 90 ? -6.133 -3.963 -13.539 1 76.38 90 ASP B N 1
ATOM 1531 C CA . ASP B 1 90 ? -5.16 -3.355 -14.445 1 76.38 90 ASP B CA 1
ATOM 1532 C C . ASP B 1 90 ? -3.748 -3.854 -14.148 1 76.38 90 ASP B C 1
ATOM 1534 O O . ASP B 1 90 ? -2.861 -3.754 -15 1 76.38 90 ASP B O 1
ATOM 1538 N N . PHE B 1 91 ? -3.617 -4.492 -13.094 1 84.31 91 PHE B N 1
ATOM 1539 C CA . PHE B 1 91 ? -2.26 -4.801 -12.672 1 84.31 91 PHE B CA 1
ATOM 1540 C C . PHE B 1 91 ? -1.934 -6.27 -12.922 1 84.31 91 PHE B C 1
ATOM 1542 O O . PHE B 1 91 ? -0.764 -6.66 -12.922 1 84.31 91 PHE B O 1
ATOM 1549 N N . ILE B 1 92 ? -2.943 -7.059 -13.133 1 80 92 ILE B N 1
ATOM 1550 C CA . ILE B 1 92 ? -2.752 -8.5 -13.039 1 80 92 ILE B CA 1
ATOM 1551 C C . ILE B 1 92 ? -2.617 -9.102 -14.438 1 80 92 ILE B C 1
ATOM 1553 O O . ILE B 1 92 ? -3.41 -8.789 -15.328 1 80 92 ILE B O 1
ATOM 1557 N N . ASN B 1 93 ? -1.572 -9.812 -14.609 1 75.31 93 ASN B N 1
ATOM 1558 C CA . ASN B 1 93 ? -1.385 -10.633 -15.797 1 75.31 93 ASN B CA 1
ATOM 1559 C C . ASN B 1 93 ? -1.216 -12.109 -15.438 1 75.31 93 ASN B C 1
ATOM 1561 O O . ASN B 1 93 ? -0.611 -12.438 -14.414 1 75.31 93 ASN B O 1
ATOM 1565 N N . PHE B 1 94 ? -2.076 -12.953 -16.078 1 67.31 94 PHE B N 1
ATOM 1566 C CA . PHE B 1 94 ? -1.981 -14.383 -15.844 1 67.31 94 PHE B CA 1
ATOM 1567 C C . PHE B 1 94 ? -1.314 -15.086 -17.016 1 67.31 94 PHE B C 1
ATOM 1569 O O . PHE B 1 94 ? -1.492 -14.68 -18.172 1 67.31 94 PHE B O 1
ATOM 1576 N N . PHE B 1 95 ? -0.284 -15.875 -16.453 1 59 95 PHE B N 1
ATOM 1577 C CA . PHE B 1 95 ? 0.306 -16.688 -17.516 1 59 95 PHE B CA 1
ATOM 1578 C C . PHE B 1 95 ? 0.04 -18.172 -17.266 1 59 95 PHE B C 1
ATOM 1580 O O . PHE B 1 95 ? -0.124 -18.594 -16.109 1 59 95 PHE B O 1
#

Organism: Gulo gulo (NCBI:txid48420)

Radius of gyration: 18.29 Å; Cα contacts (8 Å, |Δi|>4): 379; chains: 2; bounding box: 38×54×43 Å

Secondary structure (DSSP, 8-state):
------------------EEEEEEEEEE-TT--GGG-EEEE-SSEEEEE-SS-EEEEE-SS-B-GGG-EEEEETTTTEEEEEEEBS-GGGTEEE-/------------------EEEEEEEEEE-TT--GGG-EEEE-SSEEEEE-SS-EEEEE-SS-B-GGG-EEEEETTTTEEEEEEEBS-GGGTEEE-

Nearest PDB structures (foldseek):
  6gxz-assembly2_D  TM=9.327E-01  e=8.710E-05  Homo sapiens
  6gxz-assembly1_E  TM=9.436E-01  e=4.472E-04  Homo sapiens
  2mnw-assembly1_A  TM=8.604E-01  e=1.547E-03  Homo sapiens
  3eud-assembly6_F  TM=8.717E-01  e=2.720E-03  Saccharomyces cerevisiae
  6k7w-assembly1_A  TM=4.957E-01  e=9.508E-02  Homo sapiens

pLDDT: mean 81.62, std 20.93, range [24.62, 97.12]

Foldseek 3Di:
DPDDPPQPLPPPDCPVPDDWDKDKDKDQAPPADPVQWDWADDQFWIWIDGPVDTDIDGHPAGFDRVQWDWDQDNVRNMIMIMTIGDDPVVVDGHD/DPDDPPQPLPPPPCPVPDDWDKDKDKDQAPPDDPVQWDWADDQFWIWIDGPVDTDIDGHPAGFDRVQWDWDQDNVRNMIMIMTIGDPPVVVDGHD

InterPro domains:
  IPR026697 Dynein axonemal assembly factor 6 [PTHR21083] (25-94)
  IPR041442 PIH1D1/2/3, CS-like domain [PF18201] (24-83)

Solvent-accessible surface area (backbone atoms only — not comparable to full-atom values): 10650 Å² total; per-residue (Å²): 128,76,79,83,74,83,78,60,64,41,84,40,79,69,69,72,56,54,65,46,44,33,43,34,39,38,33,50,45,71,98,5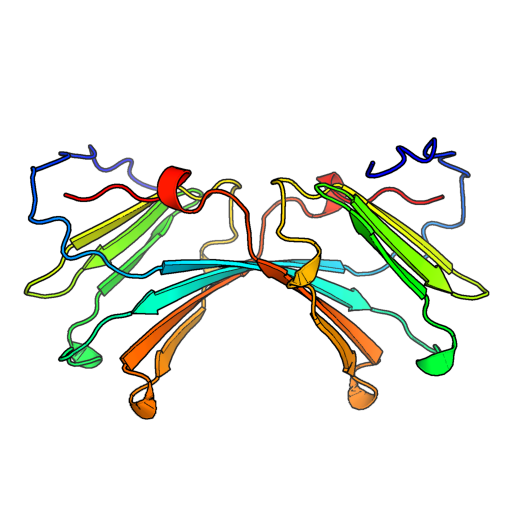9,62,73,89,53,58,44,80,47,62,40,48,45,36,41,39,39,37,38,97,88,44,49,43,37,31,49,48,95,56,51,35,41,56,90,56,54,43,74,49,70,40,73,92,76,27,30,37,38,38,38,31,33,47,54,66,58,70,79,27,58,42,51,54,129,78,76,80,72,82,78,60,64,43,84,43,78,69,70,72,56,53,63,46,42,33,43,33,39,38,34,51,46,71,97,61,61,73,89,52,59,43,78,46,62,41,46,43,36,40,40,38,37,39,98,88,44,50,43,37,32,48,48,93,56,50,35,41,54,89,57,55,43,74,50,71,39,73,92,76,26,30,38,40,38,37,29,35,48,52,67,58,69,80,27,58,43,52,54